Protein AF-A0A1G7B1X9-F1 (afdb_monomer)

pLDDT: mean 86.36, std 11.62, range [34.94, 97.56]

Solvent-accessible surface area (backbone atoms only — not comparable to full-atom values): 13949 Å² total; per-residue (Å²): 141,81,83,83,77,81,77,74,74,89,71,70,90,49,70,68,58,47,51,53,51,50,53,50,52,49,53,52,48,52,50,53,49,51,52,50,52,50,53,50,52,52,50,52,54,50,50,55,51,49,51,52,50,53,51,51,50,53,52,51,48,44,71,76,74,40,78,94,61,95,72,69,58,68,69,59,49,52,51,52,50,54,54,50,51,52,52,50,53,51,54,50,51,52,52,32,72,77,29,68,68,51,37,50,51,51,51,49,51,56,50,61,69,62,55,80,77,68,86,88,56,88,84,82,89,82,85,86,75,69,98,64,65,44,38,94,86,77,62,45,82,64,77,90,88,79,80,92,84,82,93,78,95,81,84,83,74,94,78,89,77,87,85,82,86,85,73,68,75,47,65,50,85,89,70,82,72,55,74,48,62,74,78,80,79,87,61,96,47,83,92,51,87,68,50,71,68,54,52,51,50,54,51,43,38,41,71,74,66,65,42,77,87,128

Structure (mmCIF, N/CA/C/O backbone):
data_AF-A0A1G7B1X9-F1
#
_entry.id   AF-A0A1G7B1X9-F1
#
loop_
_atom_site.group_PDB
_atom_site.id
_atom_site.type_symbol
_atom_site.label_atom_id
_atom_site.label_alt_id
_atom_site.label_comp_id
_atom_site.label_asym_id
_atom_site.label_entity_id
_atom_site.label_seq_id
_atom_site.pdbx_PDB_ins_code
_atom_site.Cartn_x
_atom_site.Cartn_y
_atom_site.Cartn_z
_atom_site.occupancy
_atom_site.B_iso_or_equiv
_atom_site.auth_seq_id
_atom_site.auth_comp_id
_atom_site.auth_asym_id
_atom_site.auth_atom_id
_atom_site.pdbx_PDB_model_num
ATOM 1 N N . MET A 1 1 ? 67.465 -2.755 -33.548 1.00 35.78 1 MET A N 1
ATOM 2 C CA . MET A 1 1 ? 68.125 -2.944 -34.854 1.00 35.78 1 MET A CA 1
ATOM 3 C C . MET A 1 1 ? 67.162 -2.467 -35.927 1.00 35.78 1 MET A C 1
ATOM 5 O O . MET A 1 1 ? 66.191 -3.153 -36.208 1.00 35.78 1 MET A O 1
ATOM 9 N N . ARG A 1 2 ? 67.336 -1.237 -36.411 1.00 35.38 2 ARG A N 1
ATOM 10 C CA . ARG A 1 2 ? 66.658 -0.721 -37.604 1.00 35.38 2 ARG A CA 1
ATOM 11 C C . ARG A 1 2 ? 67.778 -0.232 -38.510 1.00 35.38 2 ARG A C 1
ATOM 13 O O . ARG A 1 2 ? 68.388 0.785 -38.207 1.00 35.38 2 ARG A O 1
ATOM 20 N N . GLU A 1 3 ? 68.104 -1.024 -39.518 1.00 34.94 3 GLU A N 1
ATOM 21 C CA . GLU A 1 3 ? 69.019 -0.637 -40.586 1.00 34.94 3 GLU A CA 1
ATOM 22 C C . GLU A 1 3 ? 68.172 0.028 -41.667 1.00 34.94 3 GLU A C 1
ATOM 24 O O . GLU A 1 3 ? 67.458 -0.632 -42.419 1.00 34.94 3 GLU A O 1
ATOM 29 N N . SER A 1 4 ? 68.182 1.357 -41.679 1.00 38.56 4 SER A N 1
ATOM 30 C CA . SER A 1 4 ? 67.659 2.147 -42.788 1.00 38.56 4 SER A CA 1
ATOM 31 C C . SER A 1 4 ? 68.705 2.120 -43.900 1.00 38.56 4 SER A C 1
ATOM 33 O O . SER A 1 4 ? 69.604 2.954 -43.930 1.00 38.56 4 SER A O 1
ATOM 35 N N . GLY A 1 5 ? 68.634 1.120 -44.775 1.00 38.41 5 GLY A N 1
ATOM 36 C CA . GLY A 1 5 ? 69.360 1.136 -46.040 1.00 38.41 5 GLY A CA 1
ATOM 37 C C . GLY A 1 5 ? 68.607 2.008 -47.038 1.00 38.41 5 GLY A C 1
ATOM 38 O O . GLY A 1 5 ? 67.731 1.512 -47.740 1.00 38.41 5 GLY A O 1
ATOM 39 N N . GLU A 1 6 ? 68.909 3.305 -47.086 1.00 45.53 6 GLU A N 1
ATOM 40 C CA . GLU A 1 6 ? 68.561 4.147 -48.235 1.00 45.53 6 GLU A CA 1
ATOM 41 C C . GLU A 1 6 ? 69.405 3.690 -49.430 1.00 45.53 6 GLU A C 1
ATOM 43 O O . GLU A 1 6 ? 70.510 4.167 -49.663 1.00 45.53 6 GLU A O 1
ATOM 48 N N . THR A 1 7 ? 68.901 2.727 -50.199 1.00 48.28 7 THR A N 1
ATOM 49 C CA . THR A 1 7 ? 69.355 2.524 -51.576 1.00 48.28 7 THR A CA 1
ATOM 50 C C . THR A 1 7 ? 68.742 3.629 -52.425 1.00 48.28 7 THR A C 1
ATOM 52 O O . THR A 1 7 ? 67.683 3.441 -53.024 1.00 48.28 7 THR A O 1
ATOM 55 N N . THR A 1 8 ? 69.366 4.806 -52.447 1.00 52.91 8 THR A N 1
ATOM 56 C CA . THR A 1 8 ? 69.146 5.762 -53.534 1.00 52.91 8 THR A CA 1
ATOM 57 C C . THR A 1 8 ? 69.717 5.125 -54.801 1.00 52.91 8 THR A C 1
ATOM 59 O O . THR A 1 8 ? 70.919 4.862 -54.829 1.00 52.91 8 THR A O 1
ATOM 62 N N . PRO A 1 9 ? 68.896 4.795 -55.811 1.00 64.75 9 PRO A N 1
ATOM 63 C CA . PRO A 1 9 ? 69.417 4.248 -57.056 1.00 64.75 9 PRO A CA 1
ATOM 64 C C . PRO A 1 9 ? 70.357 5.280 -57.690 1.00 64.75 9 PRO A C 1
ATOM 66 O O . PRO A 1 9 ? 69.996 6.455 -57.754 1.00 64.75 9 PRO A O 1
ATOM 69 N N . ASP A 1 10 ? 71.544 4.852 -58.134 1.00 67.25 10 ASP A N 1
ATOM 70 C CA . ASP A 1 10 ? 72.468 5.696 -58.899 1.00 67.25 10 ASP A CA 1
ATOM 71 C C . ASP A 1 10 ? 71.734 6.215 -60.141 1.00 67.25 10 ASP A C 1
ATOM 73 O O . ASP A 1 10 ? 71.437 5.475 -61.083 1.00 67.25 10 ASP A O 1
ATOM 77 N N . LEU A 1 11 ? 71.357 7.491 -60.091 1.00 68.69 11 LEU A N 1
ATOM 78 C CA . LEU A 1 11 ? 70.595 8.159 -61.132 1.00 68.69 11 LEU A CA 1
ATOM 79 C C . LEU A 1 11 ? 71.578 8.700 -62.181 1.00 68.69 11 LEU A C 1
ATOM 81 O O . LEU A 1 11 ? 72.535 9.377 -61.815 1.00 68.69 11 LEU A O 1
ATOM 85 N N . PRO A 1 12 ? 71.376 8.417 -63.477 1.00 77.69 12 PRO A N 1
ATOM 86 C CA . PRO A 1 12 ? 72.254 8.927 -64.527 1.00 77.69 12 PRO A CA 1
ATOM 87 C C . PRO A 1 12 ? 72.195 10.463 -64.607 1.00 77.69 12 PRO A C 1
ATOM 89 O O . PRO A 1 12 ? 71.108 11.028 -64.597 1.00 77.69 12 PRO A O 1
ATOM 92 N N . ASP A 1 13 ? 73.339 11.142 -64.753 1.00 76.31 13 ASP A N 1
ATOM 93 C CA . ASP A 1 13 ? 73.421 12.620 -64.815 1.00 76.31 13 ASP A CA 1
ATOM 94 C C . ASP A 1 13 ? 72.850 13.231 -66.112 1.00 76.31 13 ASP A C 1
ATOM 96 O O . ASP A 1 13 ? 72.681 14.449 -66.220 1.00 76.31 13 ASP A O 1
ATOM 100 N N . ASP A 1 14 ? 72.555 12.405 -67.123 1.00 81.88 14 ASP A N 1
ATOM 101 C CA . ASP A 1 14 ? 72.005 12.870 -68.395 1.00 81.88 14 ASP A CA 1
ATOM 102 C C . ASP A 1 14 ? 70.508 13.225 -68.247 1.00 81.88 14 ASP A C 1
ATOM 104 O O . ASP A 1 14 ? 69.671 12.337 -68.014 1.00 81.88 14 ASP A O 1
ATOM 108 N N . PRO A 1 15 ? 70.118 14.504 -68.436 1.00 81.12 15 PRO A N 1
ATOM 109 C CA . PRO A 1 15 ? 68.732 14.936 -68.297 1.00 81.12 15 PRO A CA 1
ATOM 110 C C . PRO A 1 15 ? 67.778 14.243 -69.279 1.00 81.12 15 PRO A C 1
ATOM 112 O O . PRO A 1 15 ? 66.578 14.173 -69.004 1.00 81.12 15 PRO A O 1
ATOM 115 N N . ALA A 1 16 ? 68.263 13.732 -70.416 1.00 82.25 16 ALA A N 1
ATOM 116 C CA . ALA A 1 16 ? 67.434 12.983 -71.356 1.00 82.25 16 ALA A CA 1
ATOM 117 C C . ALA A 1 16 ? 67.080 11.585 -70.817 1.00 82.25 16 ALA A C 1
ATOM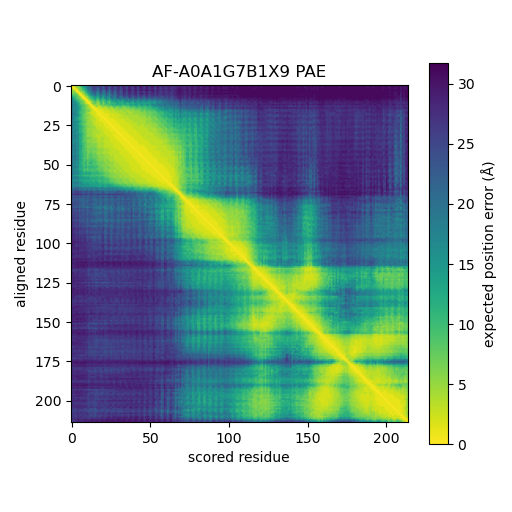 119 O O . ALA A 1 16 ? 65.923 11.163 -70.911 1.00 82.25 16 ALA A O 1
ATOM 120 N N . VAL A 1 17 ? 68.044 10.901 -70.194 1.00 83.19 17 VAL A N 1
ATOM 121 C CA . VAL A 1 17 ? 67.863 9.559 -69.619 1.00 83.19 17 VAL A CA 1
ATOM 122 C C . VAL A 1 17 ? 66.960 9.617 -68.386 1.00 83.19 17 VAL A C 1
ATOM 124 O O . VAL A 1 17 ? 66.028 8.820 -68.271 1.00 83.19 17 VAL A O 1
ATOM 127 N N . LEU A 1 18 ? 67.139 10.622 -67.523 1.00 83.62 18 LEU A N 1
ATOM 128 C CA . LEU A 1 18 ? 66.258 10.848 -66.370 1.00 83.62 18 LEU A CA 1
ATOM 129 C C . LEU A 1 18 ? 64.808 11.113 -66.782 1.00 83.62 18 LEU A C 1
ATOM 131 O O . LEU A 1 18 ? 63.884 10.577 -66.173 1.00 83.62 18 LEU A O 1
ATOM 135 N N . ARG A 1 19 ? 64.584 11.903 -67.841 1.00 84.94 19 ARG A N 1
ATOM 136 C CA . ARG A 1 19 ? 63.233 12.147 -68.375 1.00 84.94 19 ARG A CA 1
ATOM 137 C C . ARG A 1 19 ? 62.590 10.865 -68.900 1.00 84.94 19 ARG A C 1
ATOM 139 O O . ARG A 1 19 ? 61.409 10.647 -68.644 1.00 84.94 19 ARG A O 1
ATOM 146 N N . ALA A 1 20 ? 63.347 10.013 -69.589 1.00 86.31 20 ALA A N 1
ATOM 147 C CA . ALA A 1 20 ? 62.845 8.729 -70.074 1.00 86.31 20 ALA A CA 1
ATOM 148 C C . ALA A 1 20 ? 62.479 7.777 -68.919 1.00 86.31 20 ALA A C 1
ATOM 150 O O . ALA A 1 20 ? 61.400 7.186 -68.936 1.00 86.31 20 ALA A O 1
ATOM 151 N N . MET A 1 21 ? 63.324 7.688 -67.885 1.00 86.56 21 MET A N 1
ATOM 152 C CA . MET A 1 21 ? 63.041 6.894 -66.681 1.00 86.56 21 MET A CA 1
ATOM 153 C C . MET A 1 21 ? 61.825 7.419 -65.912 1.00 86.56 21 MET A C 1
ATOM 155 O O . MET A 1 21 ? 60.996 6.627 -65.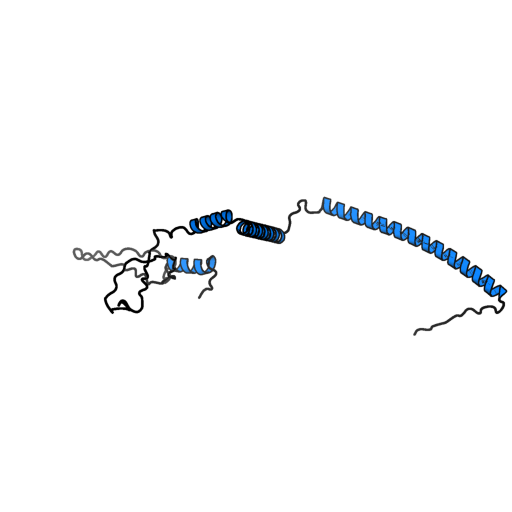473 1.00 86.56 21 MET A O 1
ATOM 159 N N . LEU A 1 22 ? 61.672 8.742 -65.785 1.00 88.88 22 LEU A N 1
ATOM 160 C CA . LEU A 1 22 ? 60.500 9.351 -65.153 1.00 88.88 22 LEU A CA 1
ATOM 161 C C . LEU A 1 22 ? 59.214 9.034 -65.918 1.00 88.88 22 LEU A C 1
ATOM 163 O O . LEU A 1 22 ? 58.212 8.698 -65.298 1.00 88.88 22 LEU A O 1
ATOM 167 N N . LEU A 1 23 ? 59.229 9.100 -67.252 1.00 91.81 23 LEU A N 1
ATOM 168 C CA . LEU A 1 23 ? 58.064 8.737 -68.063 1.00 91.81 23 LEU A CA 1
ATOM 169 C C . LEU A 1 23 ? 57.713 7.249 -67.931 1.00 91.81 23 LEU A C 1
ATOM 171 O O . LEU A 1 23 ? 56.535 6.920 -67.818 1.00 91.81 23 LEU A O 1
ATOM 175 N N . ALA A 1 24 ? 58.713 6.364 -67.888 1.00 90.75 24 ALA A N 1
ATOM 176 C CA . ALA A 1 24 ? 58.500 4.936 -67.657 1.00 90.75 24 ALA A CA 1
ATOM 177 C C . ALA A 1 24 ? 57.918 4.661 -66.259 1.00 90.75 24 ALA A C 1
ATOM 179 O O . ALA A 1 24 ? 56.924 3.951 -66.139 1.00 90.75 24 ALA A O 1
ATOM 180 N N . ALA A 1 25 ? 58.467 5.293 -65.218 1.00 90.81 25 ALA A N 1
ATOM 181 C CA . ALA A 1 25 ? 57.973 5.167 -63.848 1.00 90.81 25 ALA A CA 1
ATOM 182 C C . ALA A 1 25 ? 56.557 5.744 -63.678 1.00 90.81 25 ALA A C 1
ATOM 184 O O . ALA A 1 25 ? 55.751 5.200 -62.925 1.00 90.81 25 ALA A O 1
ATOM 185 N N . LEU A 1 26 ? 56.224 6.832 -64.383 1.00 93.56 26 LEU A N 1
ATOM 186 C CA . LEU A 1 26 ? 54.865 7.376 -64.407 1.00 93.56 26 LEU A CA 1
ATOM 187 C C . LEU A 1 26 ? 53.893 6.416 -65.101 1.00 93.56 26 LEU A C 1
ATOM 189 O O . LEU A 1 26 ? 52.814 6.188 -64.566 1.00 93.56 26 LEU A O 1
ATOM 193 N N . ALA A 1 27 ? 54.286 5.806 -66.222 1.00 93.12 27 ALA A N 1
ATOM 194 C CA . ALA A 1 27 ? 53.462 4.812 -66.910 1.00 93.12 27 ALA A CA 1
ATOM 195 C C . ALA A 1 27 ? 53.213 3.562 -66.045 1.00 93.12 27 ALA A C 1
ATOM 197 O O . ALA A 1 27 ? 52.086 3.077 -65.977 1.00 93.12 27 ALA A O 1
ATOM 198 N N . GLU A 1 28 ? 54.239 3.079 -65.343 1.00 93.81 28 GLU A N 1
ATOM 199 C CA . GLU A 1 28 ? 54.147 1.931 -64.432 1.00 93.81 28 GLU A CA 1
ATOM 200 C C . GLU A 1 28 ? 53.307 2.255 -63.183 1.00 93.81 28 GLU A C 1
ATOM 202 O O . GLU A 1 28 ? 52.476 1.464 -62.738 1.00 93.81 28 GLU A O 1
ATOM 207 N N . ARG A 1 29 ? 53.437 3.472 -62.643 1.00 94.38 29 ARG A N 1
ATOM 208 C CA . ARG A 1 29 ? 52.551 3.962 -61.580 1.00 94.38 29 ARG A CA 1
ATOM 209 C C . ARG A 1 29 ? 51.102 4.020 -62.057 1.00 94.38 29 ARG A C 1
ATOM 211 O O . ARG A 1 29 ? 50.209 3.620 -61.314 1.00 94.38 29 ARG A O 1
ATOM 218 N N . ASP A 1 30 ? 50.858 4.528 -63.259 1.00 94.06 30 ASP A N 1
ATOM 219 C CA . ASP A 1 30 ? 49.507 4.688 -63.792 1.00 94.06 30 ASP A CA 1
ATOM 220 C C . ASP A 1 30 ? 48.848 3.319 -64.059 1.00 94.06 30 ASP A C 1
ATOM 222 O O . ASP A 1 30 ? 47.659 3.156 -63.773 1.00 94.06 30 ASP A O 1
ATOM 226 N N . SER A 1 31 ? 49.610 2.299 -64.484 1.00 94.44 31 SER A N 1
ATOM 227 C CA . SER A 1 31 ? 49.100 0.924 -64.594 1.00 94.44 31 SER A CA 1
ATOM 228 C C . SER A 1 31 ? 48.775 0.311 -63.230 1.00 94.44 31 SER A C 1
ATOM 230 O O . SER A 1 31 ? 47.693 -0.248 -63.054 1.00 94.44 31 SER A O 1
ATOM 232 N N . LEU A 1 32 ? 49.650 0.480 -62.232 1.00 94.94 32 LEU A N 1
ATOM 233 C CA . LEU A 1 32 ? 49.404 -0.006 -60.868 1.00 94.94 32 LEU A CA 1
ATOM 234 C C . LEU A 1 32 ? 48.201 0.686 -60.213 1.00 94.94 32 LEU A C 1
ATOM 236 O O . LEU A 1 32 ? 47.443 0.062 -59.469 1.00 94.94 32 LEU A O 1
ATOM 240 N N . VAL A 1 33 ? 48.003 1.977 -60.488 1.00 95.75 33 VAL A N 1
ATOM 241 C CA . VAL A 1 33 ? 46.825 2.724 -60.036 1.00 95.75 33 VAL A CA 1
ATOM 242 C C . VAL A 1 33 ? 45.555 2.159 -60.671 1.00 95.75 33 VAL A C 1
ATOM 244 O O . VAL A 1 33 ? 44.589 1.928 -59.948 1.00 95.75 33 VAL A O 1
ATOM 247 N N . ALA A 1 34 ? 45.567 1.859 -61.972 1.00 95.25 34 ALA A N 1
ATOM 248 C CA . ALA A 1 34 ? 44.421 1.255 -62.650 1.00 95.25 34 ALA A CA 1
ATOM 249 C C . ALA A 1 34 ? 44.073 -0.137 -62.090 1.00 95.25 34 ALA A C 1
ATOM 251 O O . ALA A 1 34 ? 42.902 -0.431 -61.832 1.00 95.25 34 ALA A O 1
ATOM 252 N N . GLU A 1 35 ? 45.079 -0.978 -61.836 1.00 95.38 35 GLU A N 1
ATOM 253 C CA . GLU A 1 35 ? 44.883 -2.282 -61.194 1.00 95.38 35 GLU A CA 1
ATOM 254 C C . GLU A 1 35 ? 44.318 -2.129 -59.781 1.00 95.38 35 GLU A C 1
ATOM 256 O O . GLU A 1 35 ? 43.304 -2.745 -59.447 1.00 95.38 35 GLU A O 1
ATOM 261 N N . ARG A 1 36 ? 44.899 -1.251 -58.958 1.00 95.75 36 ARG A N 1
ATOM 262 C CA . ARG A 1 36 ? 44.382 -0.972 -57.614 1.00 95.75 36 ARG A CA 1
ATOM 263 C C . ARG A 1 36 ? 42.926 -0.513 -57.660 1.00 95.75 36 ARG A C 1
ATOM 265 O O . ARG A 1 36 ? 42.124 -0.975 -56.851 1.00 95.75 36 ARG A O 1
ATOM 272 N N . ASP A 1 37 ? 42.581 0.378 -58.581 1.00 95.69 37 ASP A N 1
ATOM 273 C CA . ASP A 1 37 ? 41.231 0.926 -58.686 1.00 95.69 37 ASP A CA 1
ATOM 274 C C . ASP A 1 37 ? 40.216 -0.156 -59.102 1.00 95.69 37 ASP A C 1
ATOM 276 O O . ASP A 1 37 ? 39.112 -0.196 -58.552 1.00 95.69 37 ASP A O 1
ATOM 280 N N . SER A 1 38 ? 40.606 -1.107 -59.963 1.00 96.06 38 SER A N 1
ATOM 281 C CA . SER A 1 38 ? 39.781 -2.289 -60.271 1.00 96.06 38 SER A CA 1
ATOM 282 C C . SER A 1 38 ? 39.555 -3.188 -59.048 1.00 96.06 38 SER A C 1
ATOM 284 O O . SER A 1 38 ? 38.415 -3.553 -58.751 1.00 96.06 38 SER A O 1
ATOM 286 N N . ILE A 1 39 ? 40.606 -3.467 -58.270 1.00 96.69 39 ILE A N 1
ATOM 287 C CA . ILE A 1 39 ? 40.521 -4.293 -57.056 1.00 96.69 39 ILE A CA 1
ATOM 288 C C . ILE A 1 39 ? 39.642 -3.617 -55.998 1.00 96.69 39 ILE A C 1
ATOM 290 O O . ILE A 1 39 ? 38.845 -4.272 -55.323 1.00 96.69 39 ILE A O 1
ATOM 294 N N . VAL A 1 40 ? 39.761 -2.296 -55.848 1.00 97.06 40 VAL A N 1
ATOM 295 C CA . VAL A 1 40 ? 38.929 -1.508 -54.930 1.00 97.06 40 VAL A CA 1
ATOM 296 C C . VAL A 1 40 ? 37.458 -1.576 -55.342 1.00 97.06 40 VAL A C 1
ATOM 298 O O . VAL A 1 40 ? 36.608 -1.842 -54.490 1.00 97.06 40 VAL A O 1
ATOM 301 N N . ALA A 1 41 ? 37.155 -1.426 -56.633 1.00 96.69 41 ALA A N 1
ATOM 302 C CA . ALA A 1 41 ? 35.789 -1.532 -57.137 1.00 96.69 41 ALA A CA 1
ATOM 303 C C . ALA A 1 41 ? 35.181 -2.926 -56.884 1.00 96.69 41 ALA A C 1
ATOM 305 O O . ALA A 1 41 ? 34.033 -3.039 -56.440 1.00 96.69 41 ALA A O 1
ATOM 306 N N . GLU A 1 42 ? 35.949 -3.996 -57.104 1.00 96.88 42 GLU A N 1
ATOM 307 C CA . GLU A 1 42 ? 35.508 -5.365 -56.821 1.00 96.88 42 GLU A CA 1
ATOM 308 C C . GLU A 1 42 ? 35.281 -5.609 -55.327 1.00 96.88 42 GLU A C 1
ATOM 310 O O . GLU A 1 42 ? 34.252 -6.170 -54.933 1.00 96.88 42 GLU A O 1
ATOM 315 N N . ARG A 1 43 ? 36.205 -5.145 -54.478 1.00 97.31 43 ARG A N 1
ATOM 316 C CA . ARG A 1 43 ? 36.081 -5.225 -53.018 1.00 97.31 43 ARG A CA 1
ATOM 317 C C . ARG A 1 43 ? 34.800 -4.546 -52.543 1.00 97.31 43 ARG A C 1
ATOM 319 O O . ARG A 1 43 ? 34.072 -5.125 -51.737 1.00 97.31 43 ARG A O 1
ATOM 326 N N . ASP A 1 44 ? 34.510 -3.350 -53.043 1.00 96.94 44 ASP A N 1
ATOM 327 C CA . ASP A 1 44 ? 33.339 -2.577 -52.625 1.00 96.94 44 ASP A CA 1
ATOM 328 C C . ASP A 1 44 ? 32.038 -3.242 -53.091 1.00 96.94 44 ASP A C 1
ATOM 330 O O . ASP A 1 44 ? 31.080 -3.363 -52.319 1.00 96.94 44 ASP A O 1
ATOM 334 N N . ALA A 1 45 ? 32.025 -3.800 -54.305 1.00 97.19 45 ALA A N 1
ATOM 335 C CA . ALA A 1 45 ? 30.904 -4.598 -54.795 1.00 97.19 45 ALA A CA 1
ATOM 336 C C . ALA A 1 45 ? 30.663 -5.853 -53.933 1.00 97.19 45 ALA A C 1
ATOM 338 O O . ALA A 1 45 ? 29.514 -6.187 -53.615 1.00 97.19 45 ALA A O 1
ATOM 339 N N . LEU A 1 46 ? 31.725 -6.552 -53.520 1.00 97.38 46 LEU A N 1
ATOM 340 C CA . LEU A 1 46 ? 31.631 -7.714 -52.632 1.00 97.38 46 LEU A CA 1
ATOM 341 C C . LEU A 1 46 ? 31.202 -7.332 -51.211 1.00 97.38 46 LEU A C 1
ATOM 343 O O . LEU A 1 46 ? 30.426 -8.069 -50.594 1.00 97.38 46 LEU A O 1
ATOM 347 N N . ALA A 1 47 ? 31.655 -6.191 -50.691 1.00 97.31 47 ALA A N 1
ATOM 348 C CA . ALA A 1 47 ? 31.246 -5.679 -49.387 1.00 97.31 47 ALA A CA 1
ATOM 349 C C . ALA A 1 47 ? 29.740 -5.372 -49.364 1.00 97.31 47 ALA A C 1
ATOM 351 O O . ALA A 1 47 ? 29.028 -5.868 -48.487 1.00 97.31 47 ALA A O 1
ATOM 352 N N . ALA A 1 48 ? 29.232 -4.677 -50.387 1.00 97.38 48 ALA A N 1
ATOM 353 C CA . ALA A 1 48 ? 27.807 -4.376 -50.526 1.00 97.38 48 ALA A CA 1
ATOM 354 C C . ALA A 1 48 ? 26.948 -5.650 -50.635 1.00 97.38 48 ALA A C 1
ATOM 356 O O . ALA A 1 48 ? 25.892 -5.769 -50.003 1.00 97.38 48 ALA A O 1
ATOM 357 N N . ARG A 1 49 ? 27.409 -6.655 -51.396 1.00 97.31 49 ARG A N 1
ATOM 358 C CA . ARG A 1 49 ? 26.732 -7.963 -51.484 1.00 97.31 49 ARG A CA 1
ATOM 359 C C . ARG A 1 49 ? 26.708 -8.678 -50.135 1.00 97.31 49 ARG A C 1
ATOM 361 O O . ARG A 1 49 ? 25.659 -9.187 -49.742 1.00 97.31 49 ARG A O 1
ATOM 368 N N . ASN A 1 50 ? 27.825 -8.690 -49.411 1.00 97.56 50 ASN A N 1
ATOM 369 C CA . ASN A 1 50 ? 27.905 -9.301 -48.085 1.00 97.56 50 ASN A CA 1
ATOM 370 C C . ASN A 1 50 ? 26.978 -8.622 -47.077 1.00 97.56 50 ASN A C 1
ATOM 372 O O . ASN A 1 50 ? 26.297 -9.305 -46.314 1.00 97.56 50 ASN A O 1
ATOM 376 N N . GLU A 1 51 ? 26.912 -7.293 -47.078 1.00 97.56 51 GLU A N 1
ATOM 377 C CA . GLU A 1 51 ? 26.009 -6.558 -46.198 1.00 97.56 51 GLU A CA 1
ATOM 378 C C . GLU A 1 51 ? 24.543 -6.892 -46.493 1.00 97.56 51 GLU A C 1
ATOM 380 O O . GLU A 1 51 ? 23.780 -7.215 -45.574 1.00 97.56 51 GLU A O 1
ATOM 385 N N . ARG A 1 52 ? 24.169 -6.929 -47.777 1.00 97.31 52 ARG A N 1
ATOM 386 C CA . ARG A 1 52 ? 22.828 -7.336 -48.208 1.00 97.31 52 ARG A CA 1
ATOM 387 C C . ARG A 1 52 ? 22.499 -8.760 -47.763 1.00 97.31 52 ARG A C 1
ATOM 389 O O . ARG A 1 52 ? 21.427 -8.986 -47.201 1.00 97.31 52 ARG A O 1
ATOM 396 N N . LEU A 1 53 ? 23.410 -9.711 -47.966 1.00 97.38 53 LEU A N 1
ATOM 397 C CA . LEU A 1 53 ? 23.222 -11.100 -47.536 1.00 97.38 53 LEU A CA 1
ATOM 398 C C . LEU A 1 53 ? 23.087 -11.205 -46.012 1.00 97.38 53 LEU A C 1
ATOM 400 O O . LEU A 1 53 ? 22.171 -11.862 -45.524 1.00 97.38 53 LEU A O 1
ATOM 404 N N . ARG A 1 54 ? 23.922 -10.494 -45.245 1.00 97.00 54 ARG A N 1
ATOM 405 C CA . ARG A 1 54 ? 23.827 -10.437 -43.776 1.00 97.00 54 ARG A CA 1
ATOM 406 C C . ARG A 1 54 ? 22.514 -9.820 -43.301 1.00 97.00 54 ARG A C 1
ATOM 408 O O . ARG A 1 54 ? 21.967 -10.253 -42.289 1.00 97.00 54 ARG A O 1
ATOM 415 N N . HIS A 1 55 ? 22.005 -8.798 -43.985 1.00 96.44 55 HIS A N 1
ATOM 416 C CA . HIS A 1 55 ? 20.700 -8.215 -43.677 1.00 96.44 55 HIS A CA 1
ATOM 417 C C . HIS A 1 55 ? 19.567 -9.221 -43.923 1.00 96.44 55 HIS A C 1
ATOM 419 O O . HIS A 1 55 ? 18.724 -9.423 -43.047 1.00 96.44 55 HIS A O 1
ATOM 425 N N . LEU A 1 56 ? 19.582 -9.905 -45.071 1.00 96.19 56 LEU A N 1
ATOM 426 C CA . LEU A 1 56 ? 18.591 -10.931 -45.404 1.00 96.19 56 LEU A CA 1
ATOM 427 C C . LEU A 1 56 ? 18.631 -12.107 -44.422 1.00 96.19 56 LEU A C 1
ATOM 429 O O . LEU A 1 56 ? 17.579 -12.524 -43.945 1.00 96.19 56 LEU A O 1
ATOM 433 N N . LEU A 1 57 ? 19.822 -12.584 -44.052 1.00 95.94 57 LEU A N 1
ATOM 434 C CA . LEU A 1 57 ? 19.983 -13.635 -43.045 1.00 95.94 57 LEU A CA 1
ATOM 435 C C . LEU A 1 57 ? 19.408 -13.216 -41.692 1.00 95.94 57 LEU A C 1
ATOM 437 O O . LEU A 1 57 ? 18.632 -13.967 -41.111 1.00 95.94 57 LEU A O 1
ATOM 441 N N . ARG A 1 58 ? 19.705 -11.998 -41.219 1.00 93.44 58 ARG A N 1
ATOM 442 C CA . ARG A 1 58 ? 19.117 -11.472 -39.975 1.00 93.44 58 ARG A CA 1
ATOM 443 C C . ARG A 1 58 ? 17.592 -11.409 -40.048 1.00 93.44 58 ARG A C 1
ATOM 445 O O . ARG A 1 58 ? 16.921 -11.748 -39.076 1.00 93.44 58 ARG A O 1
ATOM 452 N N . LYS A 1 59 ? 17.034 -10.999 -41.190 1.00 92.44 59 LYS A N 1
ATOM 453 C CA . LYS A 1 59 ? 15.582 -10.956 -41.401 1.00 92.44 59 LYS A CA 1
ATOM 454 C C . LYS A 1 59 ? 14.968 -12.358 -41.357 1.00 92.44 59 LYS A C 1
ATOM 456 O O . LYS A 1 59 ? 13.995 -12.558 -40.639 1.00 92.44 59 LYS A O 1
ATOM 461 N N . LEU A 1 60 ? 15.560 -13.328 -42.054 1.00 92.50 60 LEU A N 1
ATOM 462 C CA . LEU A 1 60 ? 15.099 -14.721 -42.054 1.00 92.50 60 LEU A CA 1
ATOM 463 C C . LEU A 1 60 ? 15.206 -15.361 -40.666 1.00 92.50 60 LEU A C 1
ATOM 465 O O . LEU A 1 60 ? 14.253 -15.987 -40.213 1.00 92.50 60 LEU A O 1
ATOM 469 N N . GLN A 1 61 ? 16.312 -15.138 -39.954 1.00 89.50 61 GLN A N 1
ATOM 470 C CA . GLN A 1 61 ? 16.484 -15.609 -38.579 1.00 89.50 61 GLN A CA 1
ATOM 471 C C . GLN A 1 61 ? 15.424 -15.023 -37.642 1.00 89.50 61 GLN A C 1
ATOM 473 O O . GLN A 1 61 ? 14.836 -15.763 -36.861 1.00 89.50 61 GLN A O 1
ATOM 478 N N . ARG A 1 62 ? 15.114 -13.724 -37.753 1.00 86.06 62 ARG A N 1
ATOM 479 C CA . ARG A 1 62 ? 14.014 -13.105 -36.993 1.00 86.06 62 ARG A CA 1
ATOM 480 C C . ARG A 1 62 ? 12.646 -13.671 -37.376 1.00 86.06 62 ARG A C 1
ATOM 482 O O . ARG A 1 62 ? 11.809 -13.835 -36.503 1.00 86.06 62 ARG A O 1
ATOM 489 N N . MET A 1 63 ? 12.409 -13.996 -38.646 1.00 83.38 63 MET A N 1
ATOM 490 C CA . MET A 1 63 ? 11.142 -14.601 -39.076 1.00 83.38 63 MET A CA 1
ATOM 491 C C . MET A 1 63 ? 10.976 -16.048 -38.588 1.00 83.38 63 MET A C 1
ATOM 493 O O . MET A 1 63 ? 9.863 -16.453 -38.261 1.00 83.38 63 MET A O 1
ATOM 497 N N . GLN A 1 64 ? 12.059 -16.831 -38.553 1.00 85.25 64 GLN A N 1
ATOM 498 C CA . GLN A 1 64 ? 12.016 -18.251 -38.194 1.00 85.25 64 GLN A CA 1
ATOM 499 C C . GLN A 1 64 ? 12.124 -18.489 -36.682 1.00 85.25 64 GLN A C 1
ATOM 501 O O . GLN A 1 64 ? 11.421 -19.345 -36.151 1.00 85.25 64 GLN A O 1
ATOM 506 N N . PHE A 1 65 ? 12.984 -17.729 -36.001 1.00 83.69 65 PHE A N 1
ATOM 507 C CA . PHE A 1 65 ? 13.336 -17.922 -34.589 1.00 83.69 65 PHE A CA 1
ATOM 508 C C . PHE A 1 65 ? 13.041 -16.703 -33.707 1.00 83.69 65 PHE A C 1
ATOM 510 O O . PHE A 1 65 ? 13.259 -16.757 -32.500 1.00 83.69 65 PHE A O 1
ATOM 517 N N . GLY A 1 66 ? 12.580 -15.591 -34.283 1.00 78.00 66 GLY A N 1
ATOM 518 C CA . GLY A 1 66 ? 12.199 -14.416 -33.507 1.00 78.00 66 GLY A CA 1
ATOM 519 C C . GLY A 1 66 ? 10.836 -14.582 -32.826 1.00 78.00 66 GLY A C 1
ATOM 520 O O . GLY A 1 66 ? 10.017 -15.414 -33.232 1.00 78.00 66 GLY A O 1
ATOM 521 N N . PRO A 1 67 ? 10.569 -13.784 -31.780 1.00 69.69 67 PRO A N 1
ATOM 522 C CA . PRO A 1 67 ? 9.286 -13.797 -31.095 1.00 69.69 67 PRO A CA 1
ATOM 523 C C . PRO A 1 67 ? 8.162 -13.392 -32.059 1.00 69.69 67 PRO A C 1
ATOM 525 O O . PRO A 1 67 ? 8.230 -12.359 -32.718 1.00 69.69 67 PRO A O 1
ATOM 528 N N . ARG A 1 68 ? 7.103 -14.210 -32.130 1.00 67.56 68 ARG A N 1
ATOM 529 C CA . ARG A 1 68 ? 5.928 -13.982 -32.998 1.00 67.56 68 ARG A CA 1
ATOM 530 C C . ARG A 1 68 ? 5.011 -12.844 -32.528 1.00 67.56 68 ARG A C 1
ATOM 532 O O . ARG A 1 68 ? 4.054 -12.519 -33.222 1.00 67.56 68 ARG A O 1
ATOM 539 N N . SER A 1 69 ? 5.283 -12.259 -31.363 1.00 68.25 69 SER A N 1
ATOM 540 C CA . SER A 1 69 ? 4.532 -11.140 -30.792 1.00 68.25 69 SER A CA 1
ATOM 541 C C . SER A 1 69 ? 5.493 -10.071 -30.287 1.00 68.25 69 SER A C 1
ATOM 543 O O . SER A 1 69 ? 6.419 -10.402 -29.543 1.00 68.25 69 SER A O 1
ATOM 545 N N . GLU A 1 70 ? 5.223 -8.808 -30.609 1.00 67.88 70 GLU A N 1
ATOM 546 C CA . GLU A 1 70 ? 5.844 -7.629 -29.993 1.00 67.88 70 GLU A CA 1
ATOM 547 C C . GLU A 1 70 ? 5.343 -7.476 -28.547 1.00 67.88 70 GLU A C 1
ATOM 549 O O . GLU A 1 70 ? 4.605 -6.559 -28.202 1.00 67.88 70 GLU A O 1
ATOM 554 N N . ARG A 1 71 ? 5.679 -8.439 -27.683 1.00 65.88 71 ARG A N 1
ATOM 555 C CA . ARG A 1 71 ? 5.474 -8.287 -26.244 1.00 65.88 71 ARG A CA 1
ATOM 556 C C . ARG A 1 71 ? 6.609 -7.424 -25.728 1.00 65.88 71 ARG A C 1
ATOM 558 O O . ARG A 1 71 ? 7.754 -7.868 -25.682 1.00 65.88 71 ARG A O 1
ATOM 565 N N . LEU A 1 72 ? 6.273 -6.184 -25.399 1.00 73.50 72 LEU A N 1
ATOM 566 C CA . LEU A 1 72 ? 7.159 -5.305 -24.655 1.00 73.50 72 LEU A CA 1
ATOM 567 C C . LEU A 1 72 ? 7.459 -5.949 -23.288 1.00 73.50 72 LEU A C 1
ATOM 569 O O . LEU A 1 72 ? 6.583 -6.620 -22.730 1.00 73.50 72 LEU A O 1
ATOM 573 N N . PRO A 1 73 ? 8.680 -5.783 -22.756 1.00 81.75 73 PRO A N 1
ATOM 574 C CA . PRO A 1 73 ? 8.990 -6.142 -21.379 1.00 81.75 73 PRO A CA 1
ATOM 575 C C . PRO A 1 73 ? 7.982 -5.502 -20.420 1.00 81.75 73 PRO A C 1
ATOM 577 O O . PRO A 1 73 ? 7.540 -4.376 -20.646 1.00 81.75 73 PRO A O 1
ATOM 580 N N . GLU A 1 74 ? 7.626 -6.204 -19.347 1.00 80.06 74 GLU A N 1
ATOM 581 C CA . GLU A 1 74 ? 6.574 -5.766 -18.420 1.00 80.06 74 GLU A CA 1
ATOM 582 C C . GLU A 1 74 ? 6.876 -4.404 -17.780 1.00 80.06 74 GLU A C 1
ATOM 584 O O . GLU A 1 74 ? 5.996 -3.553 -17.704 1.00 80.06 74 GLU A O 1
ATOM 589 N N . GLU A 1 75 ? 8.143 -4.140 -17.459 1.00 81.69 75 GLU A N 1
ATOM 590 C CA . GLU A 1 75 ? 8.614 -2.840 -16.963 1.00 81.69 75 GLU A CA 1
ATOM 591 C C . GLU A 1 75 ? 8.389 -1.706 -17.979 1.00 81.69 75 GLU A C 1
ATOM 593 O O . GLU A 1 75 ? 7.992 -0.601 -17.619 1.00 81.69 75 GLU A O 1
ATOM 598 N N . GLN A 1 76 ? 8.584 -1.980 -19.274 1.00 82.81 76 GLN A N 1
ATOM 599 C CA . GLN A 1 76 ? 8.371 -0.990 -20.331 1.00 82.81 76 GLN A CA 1
ATOM 600 C C . GLN A 1 76 ? 6.878 -0.716 -20.561 1.00 82.81 76 GLN A C 1
ATOM 602 O O . GLN A 1 76 ? 6.502 0.405 -20.901 1.00 82.81 76 GLN A O 1
ATOM 607 N N . LEU A 1 77 ? 6.022 -1.721 -20.356 1.00 84.88 77 LEU A N 1
ATOM 608 C CA . LEU A 1 77 ? 4.569 -1.549 -20.376 1.00 84.88 77 LEU A CA 1
ATOM 609 C C . LEU A 1 77 ? 4.094 -0.717 -19.184 1.00 84.88 77 LEU A C 1
ATOM 611 O O . LEU A 1 77 ? 3.314 0.209 -19.378 1.00 84.88 77 LEU A O 1
ATOM 615 N N . GLN A 1 78 ? 4.580 -1.018 -17.977 1.00 86.88 78 GLN A N 1
ATOM 616 C CA . GLN A 1 78 ? 4.253 -0.265 -16.762 1.00 86.88 78 GLN A CA 1
ATOM 617 C C . GLN A 1 78 ? 4.623 1.212 -16.914 1.00 86.88 78 GLN A C 1
ATOM 619 O O . GLN A 1 78 ? 3.770 2.072 -16.713 1.00 86.88 78 GLN A O 1
ATOM 624 N N . PHE A 1 79 ? 5.834 1.499 -17.396 1.00 89.38 79 PHE A N 1
ATOM 625 C CA . PHE A 1 79 ? 6.268 2.870 -17.664 1.00 89.38 79 PHE A CA 1
ATOM 626 C C . PHE A 1 79 ? 5.367 3.590 -18.683 1.00 89.38 79 PHE A C 1
ATOM 628 O O . PHE A 1 79 ? 4.985 4.739 -18.476 1.00 89.38 79 PHE A O 1
ATOM 635 N N . ALA A 1 80 ? 4.969 2.909 -19.763 1.00 88.31 80 ALA A N 1
ATOM 636 C CA . ALA A 1 80 ? 4.068 3.486 -20.761 1.00 88.31 80 ALA A CA 1
ATOM 637 C C . ALA A 1 80 ? 2.668 3.791 -20.190 1.00 88.31 80 ALA A C 1
ATOM 639 O O . ALA A 1 80 ? 2.044 4.778 -20.585 1.00 88.31 80 ALA A O 1
ATOM 640 N N . PHE A 1 81 ? 2.169 2.967 -19.262 1.00 91.62 81 PHE A N 1
ATOM 641 C CA . PHE A 1 81 ? 0.909 3.238 -18.568 1.00 91.62 81 PHE A CA 1
ATOM 642 C C . PHE A 1 81 ? 1.028 4.430 -17.617 1.00 91.62 81 PHE A C 1
ATOM 644 O O . PHE A 1 81 ? 0.171 5.310 -17.661 1.00 91.62 81 PHE A O 1
ATOM 651 N N . GLU A 1 82 ? 2.098 4.509 -16.827 1.00 91.56 82 GLU A N 1
ATOM 652 C CA . GLU A 1 82 ? 2.354 5.643 -15.931 1.00 91.56 82 GLU A CA 1
ATOM 653 C C . GLU A 1 82 ? 2.452 6.970 -16.703 1.00 91.56 82 GLU A C 1
ATOM 655 O O . GLU A 1 82 ? 1.851 7.973 -16.312 1.00 91.56 82 GLU A O 1
ATOM 660 N N . GLU A 1 83 ? 3.150 6.982 -17.843 1.00 93.62 83 GLU A N 1
ATOM 661 C CA . GLU A 1 83 ? 3.274 8.164 -18.703 1.00 93.62 83 GLU A CA 1
ATOM 662 C C . GLU A 1 83 ? 1.921 8.591 -19.300 1.00 93.62 83 GLU A C 1
ATOM 664 O O . GLU A 1 83 ? 1.593 9.786 -19.351 1.00 93.62 83 GLU A O 1
ATOM 669 N N . ALA A 1 84 ? 1.094 7.622 -19.706 1.00 92.44 84 ALA A N 1
ATOM 670 C CA . ALA A 1 84 ? -0.256 7.882 -20.193 1.00 92.44 84 ALA A CA 1
ATOM 671 C C . ALA A 1 84 ? -1.163 8.449 -19.087 1.00 92.44 84 ALA A C 1
ATOM 673 O O . ALA A 1 84 ? -1.874 9.429 -19.320 1.00 92.44 84 ALA A O 1
ATOM 674 N N . GLU A 1 85 ? -1.114 7.887 -17.878 1.00 93.62 85 GLU A N 1
ATOM 675 C CA . GLU A 1 85 ? -1.871 8.375 -16.720 1.00 93.62 85 GLU A CA 1
ATOM 676 C C . GLU A 1 85 ? -1.458 9.798 -16.324 1.00 93.62 85 GLU A C 1
ATOM 678 O O . GLU A 1 85 ? -2.319 10.663 -16.136 1.00 93.62 85 GLU A O 1
ATOM 683 N N . ALA A 1 86 ? -0.153 10.079 -16.275 1.00 92.69 86 ALA A N 1
ATOM 684 C CA . ALA A 1 86 ? 0.370 11.413 -15.987 1.00 92.69 86 ALA A CA 1
ATOM 685 C C . ALA A 1 86 ? -0.086 12.445 -17.033 1.00 92.69 86 ALA A C 1
ATOM 687 O O . ALA A 1 86 ? -0.509 13.554 -16.687 1.00 92.69 86 ALA A O 1
ATOM 688 N N . SER A 1 87 ? -0.065 12.065 -18.312 1.00 93.50 87 SER A N 1
ATOM 689 C CA . SER A 1 87 ? -0.525 12.911 -19.417 1.00 93.50 87 SER A CA 1
ATOM 690 C C . SER A 1 87 ? -2.024 13.204 -19.330 1.00 93.50 87 SER A C 1
ATOM 692 O O . SER A 1 87 ? -2.453 14.346 -19.512 1.00 93.50 87 SER A O 1
ATOM 694 N N . LEU A 1 88 ? -2.843 12.197 -19.015 1.00 93.38 88 LEU A N 1
ATOM 695 C CA . LEU A 1 88 ? -4.282 12.375 -18.807 1.0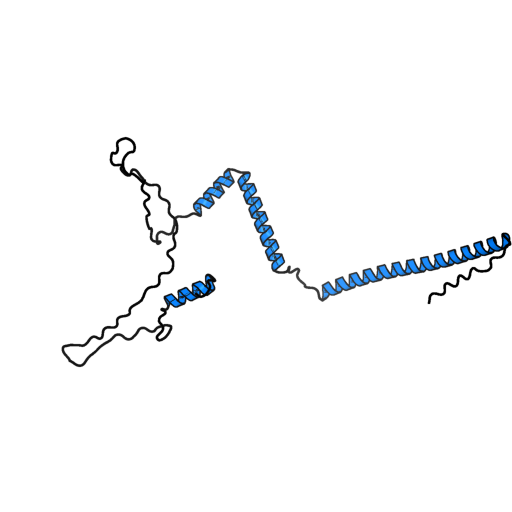0 93.38 88 LEU A CA 1
ATOM 696 C C . LEU A 1 88 ? -4.565 13.311 -17.627 1.00 93.38 88 LEU A C 1
ATOM 698 O O . LEU A 1 88 ? -5.349 14.249 -17.774 1.00 93.38 88 LEU A O 1
ATOM 702 N N . ALA A 1 89 ? -3.882 13.120 -16.497 1.00 88.81 89 ALA A N 1
ATOM 703 C CA . ALA A 1 89 ? -4.034 13.973 -15.322 1.00 88.81 89 ALA A CA 1
ATOM 704 C C . ALA A 1 89 ? -3.652 15.438 -15.607 1.00 88.81 89 ALA A C 1
ATOM 706 O O . ALA A 1 89 ? -4.354 16.360 -15.182 1.00 88.81 89 ALA A O 1
ATOM 707 N N . SER A 1 90 ? -2.574 15.665 -16.364 1.00 91.00 90 SER A N 1
ATOM 708 C CA . SER A 1 90 ? -2.156 17.004 -16.797 1.00 91.00 90 SER A CA 1
ATOM 709 C C . SER A 1 90 ? -3.214 17.672 -17.684 1.00 91.00 90 SER A C 1
ATOM 711 O O . SER A 1 90 ? -3.645 18.793 -17.401 1.00 91.00 90 SER A O 1
ATOM 713 N N . ASN A 1 91 ? -3.722 16.954 -18.689 1.00 90.25 91 ASN A N 1
ATOM 714 C CA . ASN A 1 91 ? -4.773 17.448 -19.581 1.00 90.25 91 ASN A CA 1
ATOM 715 C C . ASN A 1 91 ? -6.070 17.786 -18.828 1.00 90.25 91 ASN A C 1
ATOM 717 O O . ASN A 1 91 ? -6.717 18.800 -19.109 1.00 90.25 91 ASN A O 1
ATOM 721 N N . GLU A 1 92 ? -6.459 16.961 -17.854 1.00 86.81 92 GLU A N 1
ATOM 722 C CA . GLU A 1 92 ? -7.613 17.232 -16.995 1.00 86.81 92 GLU A CA 1
ATOM 723 C C . GLU A 1 92 ? -7.406 18.481 -16.131 1.00 86.81 92 GLU A C 1
ATOM 725 O O . GLU A 1 92 ? -8.321 19.303 -16.013 1.00 86.81 92 GLU A O 1
ATOM 730 N N . ALA A 1 93 ? -6.208 18.666 -15.572 1.00 85.38 93 ALA A N 1
ATOM 731 C CA . ALA A 1 93 ? -5.870 19.847 -14.786 1.00 85.38 93 ALA A CA 1
ATOM 732 C C . ALA A 1 93 ? -5.919 21.129 -15.633 1.00 85.38 93 ALA A C 1
ATOM 734 O O . ALA A 1 93 ? -6.505 22.127 -15.204 1.00 85.38 93 ALA A O 1
ATOM 735 N N . GLU A 1 94 ? -5.383 21.108 -16.855 1.00 88.50 94 GLU A N 1
ATOM 736 C CA . GLU A 1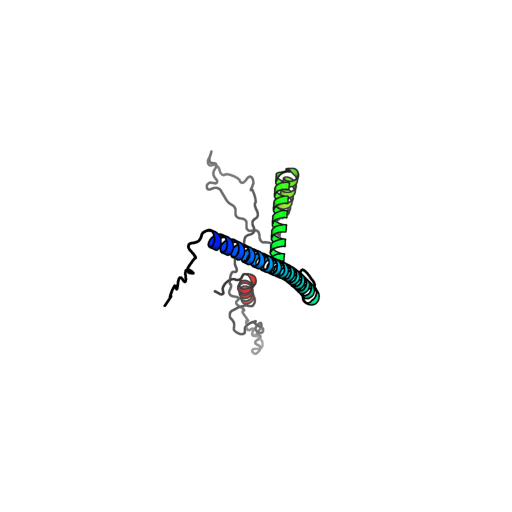 94 ? -5.487 22.236 -17.786 1.00 88.50 94 GLU A CA 1
ATOM 737 C C . GLU A 1 94 ? -6.941 22.537 -18.171 1.00 88.50 94 GLU A C 1
ATOM 739 O O . GLU A 1 94 ? -7.363 23.697 -18.203 1.00 88.50 94 GLU A O 1
ATOM 744 N N . ALA A 1 95 ? -7.743 21.502 -18.429 1.00 85.75 95 ALA A N 1
ATOM 745 C CA . ALA A 1 95 ? -9.160 21.653 -18.738 1.00 85.75 95 ALA A CA 1
ATOM 746 C C . ALA A 1 95 ? -9.958 22.251 -17.563 1.00 85.75 95 ALA A C 1
ATOM 748 O O . ALA A 1 95 ? -10.895 23.030 -17.784 1.00 85.75 95 ALA A O 1
ATOM 749 N N . GLU A 1 96 ? -9.590 21.910 -16.324 1.00 86.38 96 GLU A N 1
ATOM 750 C CA . GLU A 1 96 ? -10.160 22.478 -15.099 1.00 86.38 96 GLU A CA 1
ATOM 751 C C . GLU A 1 96 ? -9.761 23.954 -14.923 1.00 86.38 96 GLU A C 1
ATOM 753 O O . GLU A 1 96 ? -10.590 24.766 -14.516 1.00 86.38 96 GLU A O 1
ATOM 758 N N . GLN A 1 97 ? -8.534 24.339 -15.289 1.00 84.25 97 GLN A N 1
ATOM 759 C CA . GLN A 1 97 ? -8.085 25.737 -15.243 1.00 84.25 97 GLN A CA 1
ATOM 760 C C . GLN A 1 97 ? -8.768 26.616 -16.297 1.00 84.25 97 GLN A C 1
ATOM 762 O O . GLN A 1 97 ? -9.163 27.741 -15.996 1.00 84.25 97 GLN A O 1
ATOM 767 N N . ARG A 1 98 ? -8.944 26.106 -17.524 1.00 87.88 98 ARG A N 1
ATOM 768 C CA . ARG A 1 98 ? -9.533 26.864 -18.644 1.00 87.88 98 ARG A CA 1
ATOM 769 C C . ARG A 1 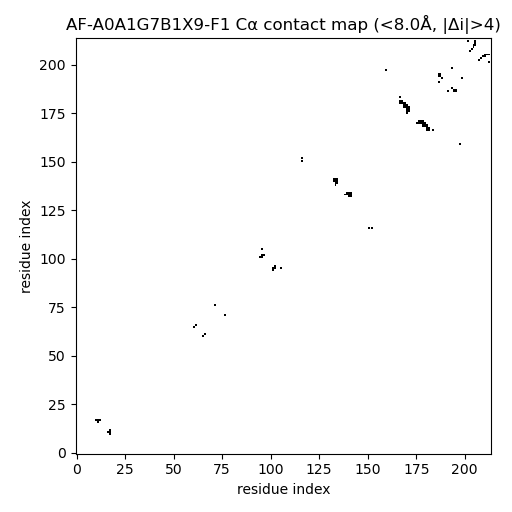98 ? -11.036 27.109 -18.505 1.00 87.88 98 ARG A C 1
ATOM 771 O O . ARG A 1 98 ? -11.561 27.972 -19.202 1.00 87.88 98 ARG A O 1
ATOM 778 N N . SER A 1 99 ? -11.745 26.357 -17.657 1.00 89.62 99 SER A N 1
ATOM 779 C CA . SER A 1 99 ? -13.204 26.472 -17.545 1.00 89.62 99 SER A CA 1
ATOM 780 C C . SER A 1 99 ? -13.703 26.497 -16.091 1.00 89.62 99 SER A C 1
ATOM 782 O O . SER A 1 99 ? -13.602 25.495 -15.374 1.00 89.62 99 SER A O 1
ATOM 784 N N . PRO A 1 100 ? -14.310 27.614 -15.643 1.00 85.69 100 PRO A N 1
ATOM 785 C CA . PRO A 1 100 ? -14.804 27.741 -14.272 1.00 85.69 100 PRO A CA 1
ATOM 786 C C . PRO A 1 100 ? -15.929 26.740 -13.967 1.00 85.69 100 PRO A C 1
ATOM 788 O O . PRO A 1 100 ? -15.972 26.195 -12.865 1.00 85.69 100 PRO A O 1
ATOM 791 N N . ASP A 1 101 ? -16.766 26.404 -14.953 1.00 88.44 101 ASP A N 1
ATOM 792 C CA . ASP A 1 101 ? -17.837 25.410 -14.803 1.00 88.44 101 ASP A CA 1
ATOM 793 C C . ASP A 1 101 ? -17.304 23.994 -14.552 1.00 88.44 101 ASP A C 1
ATOM 795 O O . ASP A 1 101 ? -17.849 23.267 -13.717 1.00 88.44 101 ASP A O 1
ATOM 799 N N . ARG A 1 102 ? -16.228 23.572 -15.240 1.00 83.38 102 ARG A N 1
ATOM 800 C CA . ARG A 1 102 ? -15.609 22.261 -14.969 1.00 83.38 102 ARG A CA 1
ATOM 801 C C . ARG A 1 102 ? -14.940 22.255 -13.606 1.00 83.38 102 ARG A C 1
ATOM 803 O O . ARG A 1 102 ? -15.109 21.285 -12.874 1.00 83.38 102 ARG A O 1
ATOM 810 N N . ARG A 1 103 ? -14.269 23.344 -13.223 1.00 85.69 103 ARG A N 1
ATOM 811 C CA . ARG A 1 103 ? -13.713 23.507 -11.873 1.00 85.69 103 ARG A CA 1
ATOM 812 C C . ARG A 1 103 ? -14.786 23.401 -10.798 1.00 85.69 103 ARG A C 1
ATOM 814 O O . ARG A 1 103 ? -14.594 22.693 -9.809 1.00 85.69 103 ARG A O 1
ATOM 821 N N . GLN A 1 104 ? -15.935 24.042 -10.994 1.00 86.44 104 GLN A N 1
ATOM 822 C CA . GLN A 1 104 ? -17.045 23.976 -10.049 1.00 86.44 104 GLN A CA 1
ATOM 823 C C . GLN A 1 104 ? -17.649 22.567 -9.983 1.00 86.44 104 GLN A C 1
ATOM 825 O O . GLN A 1 104 ? -17.835 22.045 -8.884 1.00 86.44 104 GLN A O 1
ATOM 830 N N . LYS A 1 105 ? -17.869 21.906 -11.130 1.00 86.56 105 LYS A N 1
ATOM 831 C CA . LYS A 1 105 ? -18.352 20.514 -11.199 1.00 86.56 105 LYS A CA 1
ATOM 832 C C . LYS A 1 105 ? -17.381 19.521 -10.551 1.00 86.56 105 LYS A C 1
ATOM 834 O O . LYS A 1 105 ? -17.808 18.707 -9.735 1.00 86.56 105 LYS A O 1
ATOM 839 N N . ASN A 1 106 ? -16.083 19.611 -10.842 1.00 83.50 106 ASN A N 1
ATOM 840 C CA . ASN A 1 106 ? -15.054 18.758 -10.239 1.00 83.50 106 ASN A CA 1
ATOM 841 C C . ASN A 1 106 ? -14.936 19.001 -8.732 1.00 83.50 106 ASN A C 1
ATOM 843 O O . ASN A 1 106 ? -14.863 18.051 -7.954 1.00 83.50 106 ASN A O 1
ATOM 847 N N . THR A 1 107 ? -14.995 20.260 -8.295 1.00 82.19 107 THR A N 1
ATOM 848 C CA . THR A 1 107 ? -14.995 20.609 -6.868 1.00 82.19 107 THR A CA 1
ATOM 849 C C . THR A 1 107 ? -16.237 20.068 -6.161 1.00 82.19 107 THR A C 1
ATOM 851 O O . THR A 1 107 ? -16.120 19.512 -5.069 1.00 82.19 107 THR A O 1
ATOM 854 N N . ALA A 1 108 ? -17.416 20.173 -6.779 1.00 82.12 108 ALA A N 1
ATOM 855 C CA . ALA A 1 108 ? -18.654 19.601 -6.259 1.00 82.12 108 ALA A CA 1
ATOM 856 C C . ALA A 1 108 ? -18.574 18.069 -6.168 1.00 82.12 108 ALA A C 1
ATOM 858 O O . ALA A 1 108 ? -18.912 17.510 -5.130 1.00 82.12 108 ALA A O 1
ATOM 859 N N . ARG A 1 109 ? -18.028 17.392 -7.186 1.00 81.06 109 ARG A N 1
ATOM 860 C CA . ARG A 1 109 ? -17.800 15.937 -7.186 1.00 81.06 109 ARG A CA 1
ATOM 861 C C . ARG A 1 109 ? -16.804 15.503 -6.103 1.00 81.06 109 ARG A C 1
ATOM 863 O O . ARG A 1 109 ? -17.085 14.561 -5.369 1.00 81.06 109 ARG A O 1
ATOM 870 N N . ARG A 1 110 ? -15.686 16.220 -5.926 1.00 79.00 110 ARG A N 1
ATOM 871 C CA . ARG A 1 110 ? -14.726 15.986 -4.824 1.00 79.00 110 ARG A CA 1
ATOM 872 C C . ARG A 1 110 ? -15.368 16.220 -3.451 1.00 79.00 110 ARG A C 1
ATOM 874 O O . ARG A 1 110 ? -15.083 15.491 -2.508 1.00 79.00 110 ARG A O 1
ATOM 881 N N . ARG A 1 111 ? -16.242 17.227 -3.318 1.00 73.75 111 ARG A N 1
ATOM 882 C CA . ARG A 1 111 ? -17.023 17.469 -2.090 1.00 73.75 111 ARG A CA 1
ATOM 883 C C . ARG A 1 111 ? -18.051 16.366 -1.835 1.00 73.75 111 ARG A C 1
ATOM 885 O O . ARG A 1 111 ? -18.168 15.951 -0.695 1.00 73.75 111 ARG A O 1
ATOM 892 N N . ALA A 1 112 ? -18.718 15.856 -2.868 1.00 71.69 112 ALA A N 1
ATOM 893 C CA . ALA A 1 112 ? -19.654 14.740 -2.750 1.00 71.69 112 ALA A CA 1
ATOM 894 C C . ALA A 1 112 ? -18.955 13.425 -2.356 1.00 71.69 112 ALA A C 1
ATOM 896 O O . ALA A 1 112 ? -19.513 12.644 -1.595 1.00 71.69 112 ALA A O 1
ATOM 897 N N . GLY A 1 113 ? -17.718 13.209 -2.825 1.00 65.38 113 GLY A N 1
ATOM 898 C CA . GLY A 1 113 ? -16.886 12.062 -2.439 1.00 65.38 113 GLY A CA 1
ATOM 899 C C . GLY A 1 113 ? -16.375 12.113 -0.994 1.00 65.38 113 GLY A C 1
ATOM 900 O O . GLY A 1 113 ? -16.122 11.069 -0.402 1.00 65.38 113 GLY A O 1
ATOM 901 N N . ARG A 1 114 ? -16.296 13.306 -0.385 1.00 65.88 114 ARG A N 1
ATOM 902 C CA . ARG A 1 114 ? -16.114 13.487 1.068 1.00 65.88 114 ARG A CA 1
ATOM 903 C C . ARG A 1 114 ? -17.444 13.268 1.791 1.00 65.88 114 ARG A C 1
ATOM 905 O O . ARG A 1 114 ? -17.948 14.167 2.459 1.00 65.88 114 ARG A O 1
ATOM 912 N N . GLY A 1 115 ? -18.046 12.102 1.567 1.00 70.19 115 GLY A N 1
ATOM 913 C CA . GLY A 1 115 ? -19.294 11.703 2.204 1.00 70.19 115 GLY A CA 1
ATOM 914 C C . GLY A 1 115 ? -19.222 11.815 3.729 1.00 70.19 115 GLY A C 1
ATOM 915 O O . GLY A 1 115 ? -18.154 11.965 4.321 1.00 70.19 115 GLY A O 1
ATOM 916 N N . ARG A 1 116 ? -20.385 11.745 4.378 1.00 80.50 116 ARG A N 1
ATOM 917 C CA . ARG A 1 116 ? -20.466 11.694 5.843 1.00 80.50 116 ARG A CA 1
ATOM 918 C C . ARG A 1 116 ? -19.732 10.454 6.353 1.00 80.50 116 ARG A C 1
ATOM 920 O O . ARG A 1 116 ? -19.805 9.403 5.711 1.00 80.50 116 ARG A O 1
ATOM 927 N N . LEU A 1 117 ? -19.063 10.566 7.501 1.00 87.12 117 LEU A N 1
ATOM 928 C CA . LEU A 1 117 ? -18.465 9.394 8.132 1.00 87.12 117 LEU A CA 1
ATOM 929 C C . LEU A 1 117 ? -19.567 8.374 8.479 1.00 87.12 117 LEU A C 1
ATOM 931 O O . LEU A 1 117 ? -20.710 8.765 8.748 1.00 87.12 117 LEU A O 1
ATOM 935 N N . PRO A 1 118 ? -19.266 7.064 8.441 1.00 87.81 118 PRO A N 1
ATOM 936 C CA . PRO A 1 118 ? -20.261 6.039 8.724 1.00 87.81 118 PRO A CA 1
ATOM 937 C C . PRO A 1 118 ? -20.909 6.210 10.105 1.00 87.81 118 PRO A C 1
ATOM 939 O O . PRO A 1 118 ? -20.222 6.310 11.117 1.00 87.81 118 PRO A O 1
ATOM 942 N N . ALA A 1 119 ? -22.244 6.169 10.157 1.00 87.69 119 ALA A N 1
ATOM 943 C CA . ALA A 1 119 ? -23.015 6.447 11.376 1.00 87.69 119 ALA A CA 1
ATOM 944 C C . ALA A 1 119 ? -22.837 5.415 12.508 1.00 87.69 119 ALA A C 1
ATOM 946 O O . ALA A 1 119 ? -23.236 5.677 13.637 1.00 87.69 119 ALA A O 1
ATOM 947 N N . HIS A 1 120 ? -22.275 4.241 12.210 1.00 89.88 120 HIS A N 1
ATOM 948 C CA . HIS A 1 120 ? -22.007 3.198 13.202 1.00 89.88 120 HIS A CA 1
ATOM 949 C C . HIS A 1 120 ? -20.682 3.407 13.949 1.00 89.88 120 HIS A C 1
ATOM 951 O O . HIS A 1 120 ? -20.424 2.700 14.922 1.00 89.88 120 HIS A O 1
ATOM 957 N N . LEU A 1 121 ? -19.829 4.333 13.493 1.00 90.88 121 LEU A N 1
ATOM 958 C CA . LEU A 1 121 ? -18.596 4.659 14.197 1.00 90.88 121 LEU A CA 1
ATOM 959 C C . LEU A 1 121 ? -18.905 5.528 15.426 1.00 90.88 121 LEU A C 1
ATOM 961 O O . LEU A 1 121 ? -19.741 6.432 15.341 1.00 90.88 121 LEU A O 1
ATOM 965 N N . PRO A 1 122 ? -18.241 5.280 16.568 1.00 90.88 122 PRO A N 1
ATOM 966 C CA . PRO A 1 122 ? -18.443 6.078 17.768 1.00 90.88 122 PRO A CA 1
ATOM 967 C C . PRO A 1 122 ? -17.969 7.518 17.533 1.00 90.88 122 PRO A C 1
ATOM 969 O O . PRO A 1 122 ? -16.850 7.746 17.078 1.00 90.88 122 PRO A O 1
ATOM 972 N N . ARG A 1 123 ? -18.821 8.493 17.865 1.00 91.62 123 ARG A N 1
ATOM 973 C CA . ARG A 1 123 ? -18.481 9.921 17.838 1.00 91.62 123 ARG A CA 1
ATOM 974 C C . ARG A 1 123 ? -17.992 10.348 19.216 1.00 91.62 123 ARG A C 1
ATOM 976 O O . ARG A 1 123 ? -18.701 10.159 20.201 1.00 91.62 123 ARG A O 1
ATOM 983 N N . VAL A 1 124 ? -16.795 10.922 19.271 1.00 91.81 124 VAL A N 1
ATOM 984 C CA . VAL A 1 124 ? -16.244 11.555 20.473 1.00 91.81 124 VAL A CA 1
ATOM 985 C C . VAL A 1 124 ? -16.225 13.059 20.226 1.00 91.81 124 VAL A C 1
ATOM 987 O O . VAL A 1 124 ? -15.558 13.524 19.304 1.00 91.81 124 VAL A O 1
ATOM 990 N N . GLU A 1 125 ? -16.992 13.814 21.010 1.00 91.88 125 GLU A N 1
ATOM 991 C CA . GLU A 1 125 ? -17.080 15.270 20.881 1.00 91.88 125 GLU A CA 1
ATOM 992 C C . GLU A 1 125 ? -15.985 15.946 21.711 1.00 91.88 125 GLU A C 1
ATOM 994 O O . GLU A 1 125 ? -15.881 15.734 22.919 1.00 91.88 125 GLU A O 1
ATOM 999 N N . GLN A 1 126 ? -15.169 16.777 21.060 1.00 92.19 126 GLN A N 1
ATOM 1000 C CA . GLN A 1 126 ? -14.200 17.643 21.725 1.00 92.19 126 GLN A CA 1
ATOM 1001 C C . GLN A 1 126 ? -14.676 19.093 21.616 1.00 92.19 126 GLN A C 1
ATOM 1003 O O . GLN A 1 126 ? -14.615 19.695 20.545 1.00 92.19 126 GLN A O 1
ATOM 1008 N N . VAL A 1 127 ? -15.146 19.656 22.731 1.00 92.81 127 VAL A N 1
ATOM 1009 C CA . VAL A 1 127 ? -15.597 21.053 22.797 1.00 92.81 127 VAL A CA 1
ATOM 1010 C C . VAL A 1 127 ? -14.403 21.951 23.113 1.00 92.81 127 VAL A C 1
ATOM 1012 O O . VAL A 1 127 ? -13.771 21.813 24.160 1.00 92.81 127 VAL A O 1
ATOM 1015 N N . LEU A 1 128 ? -14.090 22.873 22.203 1.00 91.12 128 LEU A N 1
ATOM 1016 C CA . LEU A 1 128 ? -13.059 23.889 22.404 1.00 91.12 128 LEU A CA 1
ATOM 1017 C C . LEU A 1 128 ? -13.719 25.174 22.908 1.00 91.12 128 LEU A C 1
ATOM 1019 O O . LEU A 1 128 ? -14.439 25.838 22.166 1.00 91.12 128 LEU A O 1
ATOM 1023 N N . LEU A 1 129 ? -13.475 25.513 24.174 1.00 89.62 129 LEU A N 1
ATOM 1024 C CA . LEU A 1 129 ? -13.950 26.755 24.783 1.00 89.62 129 LEU A CA 1
ATOM 1025 C C . LEU A 1 129 ? -12.861 27.839 24.725 1.00 89.62 129 LEU A C 1
ATOM 1027 O O . LEU A 1 129 ? -11.674 27.513 24.803 1.00 89.62 129 LEU A O 1
ATOM 1031 N N . PRO A 1 130 ? -13.238 29.125 24.612 1.00 88.00 130 PRO A N 1
ATOM 1032 C CA . PRO A 1 130 ? -12.294 30.229 24.753 1.00 88.00 130 PRO A CA 1
ATOM 1033 C C . PRO A 1 130 ? -11.728 30.291 26.180 1.00 88.00 130 PRO A C 1
ATOM 1035 O O . PRO A 1 130 ? -12.360 29.833 27.131 1.00 88.00 130 PRO A O 1
ATOM 1038 N N . GLU A 1 131 ? -10.557 30.916 26.341 1.00 85.62 131 GLU A N 1
ATOM 1039 C CA . GLU A 1 131 ? -9.860 31.029 27.637 1.00 85.62 131 GLU A CA 1
ATOM 1040 C C . GLU A 1 131 ? -10.701 31.712 28.729 1.00 85.62 131 GLU A C 1
ATOM 1042 O O . GLU A 1 131 ? -10.542 31.428 29.915 1.00 85.62 131 GLU A O 1
ATOM 1047 N N . SER A 1 132 ? -11.611 32.603 28.332 1.00 85.94 132 SER A N 1
ATOM 1048 C CA . SER A 1 132 ? -12.559 33.267 29.221 1.00 85.94 132 SER A CA 1
ATOM 1049 C C . SER A 1 132 ? -13.972 33.143 28.668 1.00 85.94 132 SER A C 1
ATOM 1051 O O . SER A 1 132 ? -14.237 33.481 27.516 1.00 85.94 132 SER A O 1
ATOM 1053 N N . THR A 1 133 ? -14.893 32.714 29.526 1.00 86.25 133 THR A N 1
ATOM 1054 C CA . THR A 1 133 ? -16.338 32.641 29.260 1.00 86.25 133 THR A CA 1
ATOM 1055 C C . THR A 1 133 ? -17.091 33.890 29.737 1.00 86.25 133 THR A C 1
ATOM 1057 O O . THR A 1 133 ? -18.324 33.922 29.747 1.00 86.25 133 THR A O 1
ATOM 1060 N N . ALA A 1 134 ? -16.359 34.934 30.137 1.00 89.25 134 ALA A N 1
ATOM 1061 C CA . ALA A 1 134 ? -16.905 36.231 30.516 1.00 89.25 134 ALA A CA 1
ATOM 1062 C C . ALA A 1 134 ? -16.839 37.221 29.343 1.00 89.25 134 ALA A C 1
ATOM 1064 O O . ALA A 1 134 ? -15.831 37.257 28.632 1.00 89.25 134 ALA A O 1
ATOM 1065 N N . CYS A 1 135 ? -17.862 38.078 29.176 1.00 88.44 135 CYS A N 1
ATOM 1066 C CA . CYS A 1 135 ? -17.830 39.099 28.122 1.00 88.44 135 CYS A CA 1
ATOM 1067 C C . CYS A 1 135 ? -16.585 39.978 28.299 1.00 88.44 135 CYS A C 1
ATOM 1069 O O . CYS A 1 135 ? -16.425 40.569 29.374 1.00 88.44 135 CYS A O 1
ATOM 1071 N N . PRO A 1 136 ? -15.769 40.186 27.251 1.00 88.56 136 PRO A N 1
ATOM 1072 C CA . PRO A 1 136 ? -14.652 41.130 27.309 1.00 88.56 136 PRO A CA 1
ATOM 1073 C C . PRO A 1 136 ? -15.108 42.571 27.608 1.00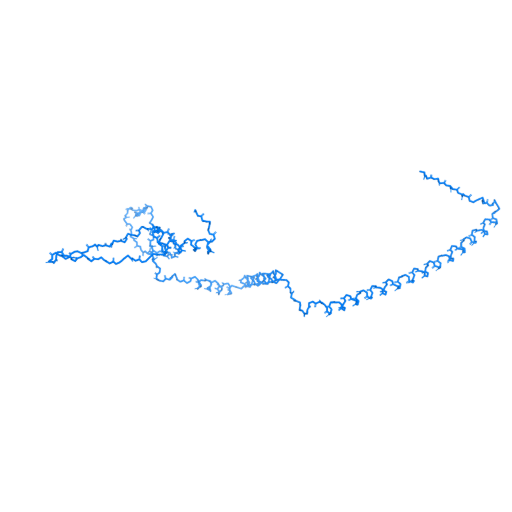 88.56 136 PRO A C 1
ATOM 1075 O O . PRO A 1 136 ? -14.322 43.389 28.072 1.00 88.56 136 PRO A O 1
ATOM 1078 N N . CYS A 1 137 ? -16.390 42.870 27.383 1.00 89.19 137 CYS A N 1
ATOM 1079 C CA . CYS A 1 137 ? -17.015 44.170 27.582 1.00 89.19 137 CYS A CA 1
ATOM 1080 C C . CYS A 1 137 ? -17.476 44.447 29.027 1.00 89.19 137 CYS A C 1
ATOM 1082 O O . CYS A 1 137 ? -17.169 45.488 29.598 1.00 89.19 137 CYS A O 1
ATOM 1084 N N . CYS A 1 138 ? -18.251 43.530 29.611 1.00 89.56 138 CYS A N 1
ATOM 1085 C CA . CYS A 1 138 ? -19.002 43.749 30.852 1.00 89.56 138 CYS A CA 1
ATOM 1086 C C . CYS A 1 138 ? -18.772 42.652 31.897 1.00 89.56 138 CYS A C 1
ATOM 1088 O O . CYS A 1 138 ? -19.382 42.687 32.961 1.00 89.56 138 CYS A O 1
ATOM 1090 N N . ARG A 1 139 ? -17.912 41.668 31.593 1.00 87.75 139 ARG A N 1
ATOM 1091 C CA . ARG A 1 139 ? -17.618 40.488 32.425 1.00 87.75 139 ARG A CA 1
ATOM 1092 C C . ARG A 1 139 ? -18.838 39.627 32.785 1.00 87.75 139 ARG A C 1
ATOM 1094 O O . ARG A 1 139 ? -18.738 38.768 33.655 1.00 87.75 139 ARG A O 1
ATOM 1101 N N . GLY A 1 140 ? -19.973 39.829 32.116 1.00 88.75 140 GLY A N 1
ATOM 1102 C CA . GLY A 1 140 ? -21.154 38.979 32.257 1.00 88.75 140 GLY A CA 1
ATOM 1103 C C . GLY A 1 140 ? -20.917 37.575 31.696 1.00 88.75 140 GLY A C 1
ATOM 1104 O O . GLY A 1 140 ? -20.063 37.394 30.827 1.00 88.75 140 GLY A O 1
ATOM 1105 N N . ALA A 1 141 ? -21.678 36.593 32.181 1.00 89.50 141 ALA A N 1
ATOM 1106 C CA . ALA A 1 141 ? -21.614 35.221 31.683 1.00 89.50 141 ALA A CA 1
ATOM 1107 C C . ALA A 1 141 ? -22.071 35.150 30.217 1.00 89.50 141 ALA A C 1
ATOM 1109 O O . ALA A 1 141 ? -23.133 35.670 29.870 1.00 89.50 141 ALA A O 1
ATOM 1110 N N . MET A 1 142 ? -21.267 34.517 29.362 1.00 89.94 142 MET A N 1
ATOM 1111 C CA . MET A 1 142 ? -21.628 34.271 27.966 1.00 89.94 142 MET A CA 1
ATOM 1112 C C . MET A 1 142 ? -22.450 32.985 27.837 1.00 89.94 142 MET A C 1
ATOM 1114 O O . MET A 1 142 ? -22.252 32.029 28.584 1.00 89.94 142 MET A O 1
ATOM 1118 N N . VAL A 1 143 ? -23.377 32.976 26.879 1.00 90.19 143 VAL A N 1
ATOM 1119 C CA . VAL A 1 143 ? -24.241 31.831 26.563 1.00 90.19 143 VAL A CA 1
ATOM 1120 C C . VAL A 1 143 ? -23.869 31.309 25.180 1.00 90.19 143 VAL A C 1
ATOM 1122 O O . VAL A 1 143 ? -23.500 32.085 24.297 1.00 90.19 143 VAL A O 1
ATOM 1125 N N . GLU A 1 144 ? -23.958 29.998 24.991 1.00 90.19 144 GLU A N 1
ATOM 1126 C CA . GLU A 1 144 ? -23.755 29.362 23.693 1.00 90.19 144 GLU A CA 1
ATOM 1127 C C . GLU A 1 144 ? -24.917 29.695 22.741 1.00 90.19 144 GLU A C 1
ATOM 1129 O O . GLU A 1 144 ? -26.082 29.476 23.067 1.00 90.19 144 GLU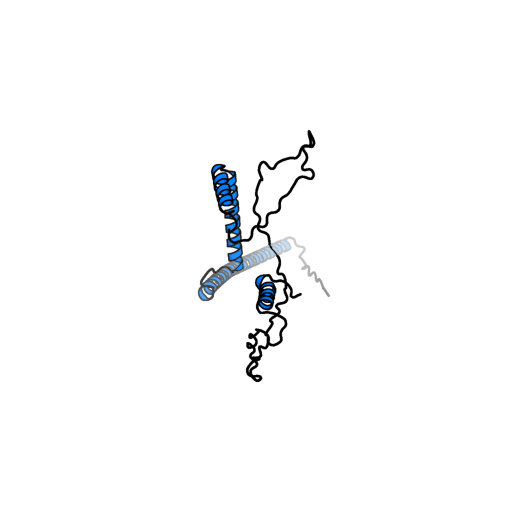 A O 1
ATOM 1134 N N . ILE A 1 145 ? -24.602 30.255 21.569 1.00 92.12 145 ILE A N 1
ATOM 1135 C CA . ILE A 1 145 ? -25.592 30.649 20.544 1.00 92.12 145 ILE A CA 1
ATOM 1136 C C . ILE A 1 145 ? -25.624 29.627 19.393 1.00 92.12 145 ILE A C 1
ATOM 1138 O O . ILE A 1 145 ? -26.644 29.460 18.727 1.00 92.12 145 ILE A O 1
ATOM 1142 N N . GLY A 1 146 ? -24.513 28.925 19.173 1.00 92.00 146 GLY A N 1
ATOM 1143 C CA . GLY A 1 146 ? -24.347 27.892 18.160 1.00 92.00 146 GLY A CA 1
ATOM 1144 C C . GLY A 1 146 ? -22.893 27.427 18.092 1.00 92.00 146 GLY A C 1
ATOM 1145 O O . GLY A 1 146 ? -21.998 28.114 18.588 1.00 92.00 146 GLY A O 1
ATOM 1146 N N . ALA A 1 147 ? -22.671 26.274 17.464 1.00 90.25 147 ALA A N 1
ATOM 1147 C CA . ALA A 1 147 ? -21.352 25.677 17.306 1.00 90.25 147 ALA A CA 1
ATOM 1148 C C . ALA A 1 147 ? -21.128 25.226 15.859 1.00 90.25 147 ALA A C 1
ATOM 1150 O O . ALA A 1 147 ? -21.981 24.567 15.256 1.00 90.25 147 ALA A O 1
ATOM 1151 N N . ASP A 1 148 ? -19.953 25.545 15.321 1.00 91.88 148 ASP A N 1
ATOM 1152 C CA . ASP A 1 148 ? -19.482 24.974 14.064 1.00 91.88 148 ASP A CA 1
ATOM 1153 C C . ASP A 1 148 ? -18.946 23.563 14.330 1.00 91.88 148 ASP A C 1
ATOM 1155 O O . ASP A 1 148 ? -18.016 23.372 15.115 1.00 91.88 148 ASP A O 1
ATOM 1159 N N . THR A 1 149 ? -19.533 22.558 13.678 1.00 88.19 149 THR A N 1
ATOM 1160 C CA . THR A 1 149 ? -19.158 21.148 13.862 1.00 88.19 149 THR A CA 1
ATOM 1161 C C . THR A 1 149 ? -18.386 20.622 12.656 1.00 88.19 149 THR A C 1
ATOM 1163 O O . THR A 1 149 ? -18.791 20.790 11.504 1.00 88.19 149 THR A O 1
ATOM 1166 N N . ALA A 1 150 ? -17.260 19.958 12.916 1.00 87.62 150 ALA A N 1
ATOM 1167 C CA . ALA A 1 150 ? -16.462 19.279 11.902 1.00 87.62 150 ALA A CA 1
ATOM 1168 C C . ALA A 1 150 ? -16.137 17.855 12.368 1.00 87.62 150 ALA A C 1
ATOM 1170 O O . ALA A 1 150 ? -15.539 17.663 13.423 1.00 87.62 150 ALA A O 1
ATOM 1171 N N . GLU A 1 151 ? -16.516 16.853 11.573 1.00 89.31 151 GLU A N 1
ATOM 1172 C CA . GLU A 1 151 ? -16.204 15.450 11.856 1.00 89.31 151 GLU A CA 1
ATOM 1173 C C . GLU A 1 151 ? -14.831 15.080 11.275 1.00 89.31 151 GLU A C 1
ATOM 1175 O O . GLU A 1 151 ? -14.517 15.396 10.123 1.00 89.31 151 GLU A O 1
ATOM 1180 N N . ARG A 1 152 ? -14.007 14.383 12.063 1.00 88.44 152 ARG A N 1
ATOM 1181 C CA . ARG A 1 152 ? -12.712 13.835 11.639 1.00 88.44 152 ARG A CA 1
ATOM 1182 C C . ARG A 1 152 ? -12.613 12.389 12.110 1.00 88.44 152 ARG A C 1
ATOM 1184 O O . ARG A 1 152 ? -13.058 12.074 13.208 1.00 88.44 152 ARG A O 1
ATOM 1191 N N . LEU A 1 153 ? -12.053 11.522 11.270 1.00 90.25 153 LEU A N 1
ATOM 1192 C CA . LEU A 1 153 ? -11.804 10.134 11.642 1.00 90.25 153 LEU A CA 1
ATOM 1193 C C . LEU A 1 153 ? -10.534 10.074 12.498 1.00 90.25 153 LEU A C 1
ATOM 1195 O O . LEU A 1 153 ? -9.480 10.519 12.045 1.00 90.25 153 LEU A O 1
ATOM 1199 N N . ASP A 1 154 ? -10.657 9.541 13.709 1.00 89.88 154 ASP A N 1
ATOM 1200 C CA . ASP A 1 154 ? -9.546 9.304 14.631 1.00 89.88 154 ASP A CA 1
ATOM 1201 C C . ASP A 1 154 ? -9.318 7.795 14.814 1.00 89.88 154 ASP A C 1
ATOM 1203 O O . ASP A 1 154 ? -10.230 6.990 14.599 1.00 89.88 154 ASP A O 1
ATOM 1207 N N . VAL A 1 155 ? -8.098 7.404 15.184 1.00 87.75 155 VAL A N 1
ATOM 1208 C CA . VAL A 1 155 ? -7.706 6.002 15.380 1.00 87.75 155 VAL A CA 1
ATOM 1209 C C . VAL A 1 155 ? -7.226 5.795 16.808 1.00 87.75 155 VAL A C 1
ATOM 1211 O O . VAL A 1 155 ? -6.251 6.397 17.249 1.00 87.75 155 VAL A O 1
ATOM 1214 N N . LEU A 1 156 ? -7.863 4.853 17.504 1.00 81.19 156 LEU A N 1
ATOM 1215 C CA . LEU A 1 156 ? -7.339 4.311 18.752 1.00 81.19 156 LEU A CA 1
ATOM 1216 C C . LEU A 1 156 ? -6.426 3.118 18.432 1.00 81.19 156 LEU A C 1
ATOM 1218 O O . LEU A 1 156 ? -6.896 2.152 17.825 1.00 81.19 156 LEU A O 1
ATOM 1222 N N . PRO A 1 157 ? -5.141 3.146 18.826 1.00 77.62 157 PRO A N 1
ATOM 1223 C CA . PRO A 1 157 ? -4.241 2.022 18.600 1.00 77.62 157 PRO A CA 1
ATOM 1224 C C . PRO A 1 157 ? -4.678 0.789 19.404 1.00 77.62 157 PRO A C 1
ATOM 1226 O O . PRO A 1 157 ? -5.436 0.885 20.373 1.00 77.62 157 PRO A O 1
ATOM 1229 N N . ALA A 1 158 ? -4.171 -0.383 19.014 1.00 81.19 158 ALA A N 1
ATOM 1230 C CA . ALA A 1 158 ? -4.475 -1.642 19.686 1.00 81.19 158 ALA A CA 1
ATOM 1231 C C . ALA A 1 158 ? -4.107 -1.587 21.184 1.00 81.19 158 ALA A C 1
ATOM 1233 O O . ALA A 1 158 ? -2.949 -1.385 21.544 1.00 81.19 158 ALA A O 1
ATOM 1234 N N . GLN A 1 159 ? -5.095 -1.795 22.061 1.00 86.69 159 GLN A N 1
ATOM 1235 C CA . GLN A 1 159 ? -4.899 -1.882 23.511 1.00 86.69 159 GLN A CA 1
ATOM 1236 C C . GLN A 1 159 ? -4.902 -3.347 23.957 1.00 86.69 159 GLN A C 1
ATOM 1238 O O . GLN A 1 159 ? -5.871 -4.077 23.734 1.00 86.69 159 GLN A O 1
ATOM 1243 N N . PHE A 1 160 ? -3.832 -3.785 24.623 1.00 88.00 160 PHE A N 1
ATOM 1244 C CA . PHE A 1 160 ? -3.759 -5.132 25.186 1.00 88.00 160 PHE A CA 1
ATOM 1245 C C . PHE A 1 160 ? -4.478 -5.194 26.535 1.00 88.00 160 PHE A C 1
ATOM 1247 O O . PHE A 1 160 ? -4.261 -4.363 27.414 1.00 88.00 160 PHE A O 1
ATOM 1254 N N . ARG A 1 161 ? -5.322 -6.214 26.713 1.00 91.44 161 ARG A N 1
ATOM 1255 C CA . ARG A 1 161 ? -6.039 -6.480 27.967 1.00 91.44 161 ARG A CA 1
ATOM 1256 C C . ARG A 1 161 ? -5.832 -7.918 28.417 1.00 91.44 161 ARG A C 1
ATOM 1258 O O . ARG A 1 161 ? -5.688 -8.817 27.591 1.00 91.44 161 ARG A O 1
ATOM 1265 N N . VAL A 1 162 ? -5.893 -8.144 29.725 1.00 92.75 162 VAL A N 1
ATOM 1266 C CA . VAL A 1 162 ? -5.821 -9.489 30.305 1.00 92.75 162 VAL A CA 1
ATOM 1267 C C . VAL A 1 162 ? -7.222 -10.088 30.375 1.00 92.75 162 VAL A C 1
ATOM 1269 O O . VAL A 1 162 ? -8.088 -9.588 31.092 1.00 92.75 162 VAL A O 1
ATOM 1272 N N . LEU A 1 163 ? -7.449 -11.179 29.642 1.00 92.19 163 LEU A N 1
ATOM 127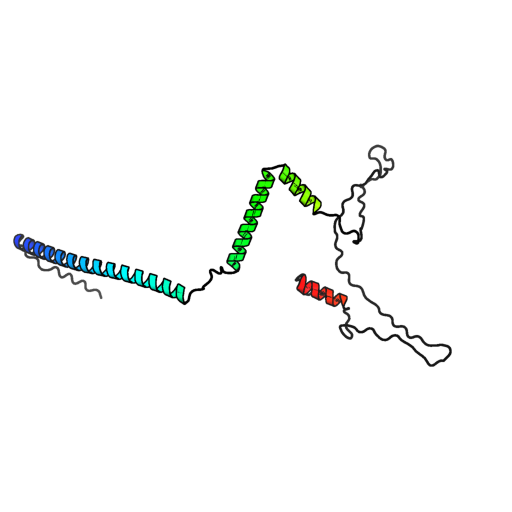3 C CA . LEU A 1 163 ? -8.703 -11.926 29.696 1.00 92.19 163 LEU A CA 1
ATOM 1274 C C . LEU A 1 163 ? -8.634 -13.005 30.786 1.00 92.19 163 LEU A C 1
ATOM 1276 O O . LEU A 1 163 ? -7.993 -14.042 30.619 1.00 92.19 163 LEU A O 1
ATOM 1280 N N . VAL A 1 164 ? -9.329 -12.783 31.902 1.00 92.88 164 VAL A N 1
ATOM 1281 C CA . VAL A 1 164 ? -9.386 -13.743 33.015 1.00 92.88 164 VAL A CA 1
ATOM 1282 C C . VAL A 1 164 ? -10.611 -14.644 32.869 1.00 92.88 164 VAL A C 1
ATOM 1284 O O . VAL A 1 164 ? -11.737 -14.234 33.138 1.00 92.88 164 VAL A O 1
ATOM 1287 N N . THR A 1 165 ? -10.398 -15.907 32.493 1.00 91.56 165 THR A N 1
ATOM 1288 C CA . THR A 1 165 ? -11.478 -16.908 32.442 1.00 91.56 165 THR A CA 1
ATOM 1289 C C . THR A 1 165 ? -11.623 -17.600 33.798 1.00 91.56 165 THR A C 1
ATOM 1291 O O . THR A 1 165 ? -10.796 -18.435 34.170 1.00 91.56 165 THR A O 1
ATOM 1294 N N . ARG A 1 166 ? -12.683 -17.280 34.549 1.00 94.94 166 ARG A N 1
ATOM 1295 C CA . ARG A 1 166 ? -13.007 -17.947 35.822 1.00 94.94 166 ARG A CA 1
ATOM 1296 C C . ARG A 1 166 ? -13.945 -19.130 35.597 1.00 94.94 166 ARG A C 1
ATOM 1298 O O . ARG A 1 166 ? -15.046 -18.966 35.089 1.00 94.94 166 ARG A O 1
ATOM 1305 N N . ARG A 1 167 ? -13.524 -20.319 36.037 1.00 94.75 167 ARG A N 1
ATOM 1306 C CA . ARG A 1 167 ? -14.315 -21.561 35.982 1.00 94.75 167 ARG A CA 1
ATOM 1307 C C . ARG A 1 167 ? -14.644 -22.027 37.404 1.00 94.75 167 ARG A C 1
ATOM 1309 O O . ARG A 1 167 ? -13.856 -22.798 37.960 1.00 94.75 167 ARG A O 1
ATOM 1316 N N . PRO A 1 168 ? -15.738 -21.548 38.025 1.00 95.75 168 PRO A N 1
ATOM 1317 C CA . PRO A 1 168 ? -16.080 -21.935 39.388 1.00 95.75 168 PRO A CA 1
ATOM 1318 C C . PRO A 1 168 ? -16.415 -23.426 39.460 1.00 95.75 168 PRO A C 1
ATOM 1320 O O . PRO A 1 168 ? -17.047 -23.981 38.562 1.00 95.75 168 PRO A O 1
ATOM 1323 N N . LYS A 1 169 ? -15.982 -24.066 40.546 1.00 94.44 169 LYS A N 1
ATOM 1324 C CA . LYS A 1 169 ? -16.393 -25.424 40.898 1.00 94.44 169 LYS A CA 1
ATOM 1325 C C . LYS A 1 169 ? -17.633 -25.309 41.775 1.00 94.44 169 LYS A C 1
ATOM 1327 O O . LYS A 1 169 ? -17.565 -24.706 42.844 1.00 94.44 169 LYS A O 1
ATOM 1332 N N . LEU A 1 170 ? -18.754 -25.839 41.308 1.00 93.88 170 LEU A N 1
ATOM 1333 C CA . LEU A 1 170 ? -20.015 -25.830 42.040 1.00 93.88 170 LEU A CA 1
ATOM 1334 C C . LEU A 1 170 ? -20.186 -27.177 42.728 1.00 93.88 170 LEU A C 1
ATOM 1336 O O . LEU A 1 170 ? -20.071 -28.212 42.081 1.00 93.88 170 LEU A O 1
ATOM 1340 N N . ALA A 1 171 ? -20.457 -27.161 44.027 1.00 92.50 171 ALA A N 1
ATOM 1341 C CA . ALA A 1 171 ? -20.734 -28.364 44.800 1.00 92.50 171 ALA A CA 1
ATOM 1342 C C . ALA A 1 171 ? -22.169 -28.314 45.326 1.00 92.50 171 ALA A C 1
ATOM 1344 O O . ALA A 1 171 ? -22.603 -27.287 45.855 1.00 92.50 171 ALA A O 1
ATOM 1345 N N . CYS A 1 172 ? -22.909 -29.415 45.197 1.00 88.81 172 CYS A N 1
ATOM 1346 C CA . CYS A 1 172 ? -24.236 -29.508 45.797 1.00 88.81 172 CYS A CA 1
ATOM 1347 C C . CYS A 1 172 ? -24.113 -29.713 47.314 1.00 88.81 172 CYS A C 1
ATOM 1349 O O . CYS A 1 172 ? -23.483 -30.667 47.769 1.00 88.81 172 CYS A O 1
ATOM 1351 N N . ARG A 1 173 ? -24.744 -28.837 48.106 1.00 86.06 173 ARG A N 1
ATOM 1352 C CA . ARG A 1 173 ? -24.746 -28.945 49.577 1.00 86.06 173 ARG A CA 1
ATOM 1353 C C . ARG A 1 173 ? -25.674 -30.035 50.117 1.00 86.06 173 ARG A C 1
ATOM 1355 O O . ARG A 1 173 ? -25.471 -30.478 51.237 1.00 86.06 173 ARG A O 1
ATOM 1362 N N . ALA A 1 174 ? -26.671 -30.457 49.342 1.00 86.31 174 ALA A N 1
ATOM 1363 C CA . ALA A 1 174 ? -27.687 -31.406 49.795 1.00 86.31 174 ALA A CA 1
ATOM 1364 C C . ALA A 1 174 ? -27.251 -32.878 49.689 1.00 86.31 174 ALA A C 1
ATOM 1366 O O . ALA A 1 174 ? -27.739 -33.704 50.449 1.00 86.31 174 ALA A O 1
ATOM 1367 N N . CYS A 1 175 ? -26.347 -33.218 48.762 1.00 81.44 175 CYS A N 1
ATOM 1368 C CA . CYS A 1 175 ? -25.981 -34.611 48.470 1.00 81.44 175 CYS A CA 1
ATOM 1369 C C . CYS A 1 175 ? -24.479 -34.929 48.595 1.00 81.44 175 CYS A C 1
ATOM 1371 O O . CYS A 1 175 ? -24.061 -35.984 48.130 1.00 81.44 175 CYS A O 1
ATOM 1373 N N . THR A 1 176 ? -23.683 -34.028 49.194 1.00 75.19 176 THR A N 1
ATOM 1374 C CA . THR A 1 176 ? -22.264 -34.187 49.619 1.00 75.19 176 THR A CA 1
ATOM 1375 C C . THR A 1 176 ? -21.229 -34.722 48.609 1.00 75.19 176 THR A C 1
ATOM 1377 O O . THR A 1 176 ? -20.041 -34.664 48.911 1.00 75.19 176 THR A O 1
ATOM 1380 N N . GLY A 1 177 ? -21.607 -35.163 47.403 1.00 79.88 177 GLY A N 1
ATOM 1381 C CA . GLY A 1 177 ? -20.712 -35.890 46.491 1.00 79.88 177 GLY A CA 1
ATOM 1382 C C . GLY A 1 177 ? -20.584 -35.342 45.069 1.00 79.88 177 GLY A C 1
ATOM 1383 O O . GLY A 1 177 ? -19.737 -35.816 44.320 1.00 79.88 177 GLY A O 1
ATOM 1384 N N . THR A 1 178 ? -21.391 -34.360 44.653 1.00 85.88 178 THR A N 1
ATOM 1385 C CA . THR A 1 178 ? -21.355 -33.864 43.263 1.00 85.88 178 THR A CA 1
ATOM 1386 C C . THR A 1 178 ? -20.649 -32.515 43.171 1.00 85.88 178 THR A C 1
ATOM 1388 O O . THR A 1 178 ? -21.152 -31.519 43.695 1.00 85.88 178 THR A O 1
ATOM 1391 N N . VAL A 1 179 ? -19.510 -32.484 42.469 1.00 90.31 179 VAL A N 1
ATOM 1392 C CA . VAL A 1 179 ? -18.805 -31.258 42.071 1.00 90.31 179 VAL A CA 1
ATOM 1393 C C . VAL A 1 179 ? -18.850 -31.136 40.552 1.00 90.31 179 VAL A C 1
ATOM 1395 O O . VAL A 1 179 ? -18.372 -32.017 39.843 1.00 90.31 179 VAL A O 1
ATOM 1398 N N . VAL A 1 180 ? -19.406 -30.037 40.051 1.00 93.44 180 VAL A N 1
ATOM 1399 C CA . VAL A 1 180 ? -19.520 -29.744 38.619 1.00 93.44 180 VAL A CA 1
ATOM 1400 C C . VAL A 1 180 ? -18.667 -28.527 38.284 1.00 93.44 180 VAL A C 1
ATOM 1402 O O . VAL A 1 180 ? -18.674 -27.520 38.993 1.00 93.44 180 VAL A O 1
ATOM 1405 N N . GLN A 1 181 ? -17.930 -28.612 37.182 1.00 95.75 181 GLN A N 1
ATOM 1406 C CA . GLN A 1 181 ? -17.170 -27.501 36.625 1.00 95.75 181 GLN A CA 1
ATOM 1407 C C . GLN A 1 181 ? -17.313 -27.526 35.103 1.00 95.75 181 GLN A C 1
ATOM 1409 O O . GLN A 1 181 ? -17.137 -28.574 34.486 1.00 95.75 181 GLN A O 1
ATOM 1414 N N . ALA A 1 182 ? -17.592 -26.373 34.489 1.00 94.88 182 ALA A N 1
ATOM 1415 C CA . ALA A 1 182 ? -17.578 -26.255 33.030 1.00 94.88 182 ALA A CA 1
ATOM 1416 C C . ALA A 1 182 ? -16.177 -26.599 32.489 1.00 94.88 182 ALA A C 1
ATOM 1418 O O . ALA A 1 182 ? -15.208 -26.188 33.133 1.00 94.88 182 ALA A O 1
ATOM 1419 N N . PRO A 1 183 ? -16.022 -27.316 31.359 1.00 92.06 183 PRO A N 1
ATOM 1420 C CA . PRO A 1 183 ? -14.718 -27.654 30.775 1.00 92.06 183 PRO A CA 1
ATOM 1421 C C . PRO A 1 183 ? -13.916 -26.404 30.375 1.00 92.06 183 PRO A C 1
ATOM 1423 O O . PRO A 1 183 ? -14.452 -25.297 30.306 1.00 92.06 183 PRO A O 1
ATOM 1426 N N . ALA A 1 184 ? -12.599 -26.554 30.197 1.00 89.19 184 ALA A N 1
ATOM 1427 C CA . ALA A 1 184 ? -11.766 -25.443 29.743 1.00 89.19 184 ALA A CA 1
ATOM 1428 C C . ALA A 1 184 ? -12.098 -25.150 28.275 1.00 89.19 184 ALA A C 1
ATOM 1430 O O . ALA A 1 184 ? -12.204 -26.107 27.507 1.00 89.19 184 ALA A O 1
ATOM 1431 N N . PRO A 1 185 ? -12.239 -23.877 27.866 1.00 88.81 185 PRO A N 1
ATOM 1432 C CA . PRO A 1 185 ? -12.295 -23.568 26.446 1.00 88.81 185 PRO A CA 1
ATOM 1433 C C . PRO A 1 185 ? -10.973 -23.983 25.792 1.00 88.81 185 PRO A C 1
ATOM 1435 O O . PRO A 1 185 ? -9.902 -23.807 26.386 1.00 88.81 185 PRO A O 1
ATOM 1438 N N . ALA A 1 186 ? -11.060 -24.538 24.584 1.00 89.38 186 ALA A N 1
ATOM 1439 C CA . ALA A 1 186 ? -9.887 -24.795 23.761 1.00 89.38 186 ALA A CA 1
ATOM 1440 C C . ALA A 1 186 ? -9.173 -23.470 23.456 1.00 89.38 186 ALA A C 1
ATOM 1442 O O . ALA A 1 186 ? -9.814 -22.424 23.355 1.00 89.38 186 ALA A O 1
ATOM 1443 N N . ARG A 1 187 ? -7.847 -23.523 23.341 1.00 89.50 187 ARG A N 1
ATOM 1444 C CA . ARG A 1 187 ? -6.999 -22.376 23.001 1.00 89.50 187 ARG A CA 1
ATOM 1445 C C . ARG A 1 187 ? -6.204 -22.713 21.754 1.00 89.50 187 ARG A C 1
ATOM 1447 O O . ARG A 1 187 ? -5.813 -23.866 21.594 1.00 89.50 187 ARG A O 1
ATOM 1454 N N . LEU A 1 188 ? -5.911 -21.709 20.931 1.00 92.00 188 LEU A N 1
ATOM 1455 C CA . LEU A 1 188 ? -5.048 -21.882 19.757 1.00 92.00 188 LEU A CA 1
ATOM 1456 C C . LEU A 1 188 ? -3.659 -22.443 20.116 1.00 92.00 188 LEU A C 1
ATOM 1458 O O . LEU A 1 188 ? -3.153 -23.323 19.428 1.00 92.00 188 LEU A O 1
ATOM 1462 N N . ILE A 1 189 ? -3.055 -21.936 21.196 1.00 90.81 189 ILE A N 1
ATOM 1463 C CA . ILE A 1 189 ? -1.785 -22.427 21.745 1.00 90.81 189 ILE A CA 1
ATOM 1464 C C . ILE A 1 189 ? -2.064 -22.978 23.143 1.00 90.81 189 ILE A C 1
ATOM 1466 O O . ILE A 1 189 ? -2.453 -22.233 24.050 1.00 90.81 189 ILE A O 1
ATOM 1470 N N . GLU A 1 190 ? -1.864 -24.280 23.335 1.00 89.06 190 GLU A N 1
ATOM 1471 C CA . GLU A 1 190 ? -2.053 -24.921 24.637 1.00 89.06 190 GLU A CA 1
ATOM 1472 C C . GLU A 1 190 ? -1.088 -24.332 25.676 1.00 89.06 190 GLU A C 1
ATOM 1474 O O . GLU A 1 190 ? 0.118 -24.253 25.460 1.00 89.06 190 GLU A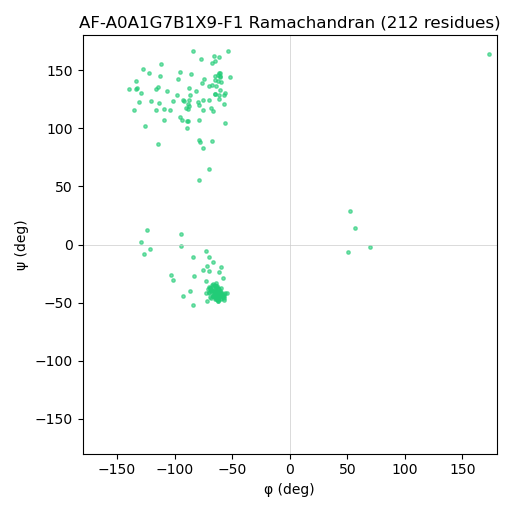 O 1
ATOM 1479 N N . GLY A 1 191 ? -1.626 -23.841 26.797 1.00 85.62 191 GLY A N 1
ATOM 1480 C CA . GLY A 1 191 ? -0.833 -23.173 27.841 1.00 85.62 191 GLY A CA 1
ATOM 1481 C C . GLY A 1 191 ? -0.269 -21.795 27.459 1.00 85.62 191 GLY A C 1
ATOM 1482 O O . GLY A 1 191 ? 0.321 -21.132 28.309 1.00 85.62 191 GLY A O 1
ATOM 1483 N N . GLY A 1 192 ? -0.485 -21.330 26.225 1.00 88.25 192 GLY A N 1
ATOM 1484 C CA . GLY A 1 192 ? -0.031 -20.024 25.761 1.00 88.25 192 GLY A CA 1
ATOM 1485 C C . GLY A 1 192 ? -0.709 -18.864 26.496 1.00 88.25 192 GLY A C 1
ATOM 1486 O O . GLY A 1 192 ? -1.891 -18.925 26.853 1.00 88.25 192 GLY A O 1
ATOM 1487 N N . MET A 1 193 ? 0.057 -17.790 26.707 1.00 90.56 193 MET A N 1
ATOM 1488 C CA . MET A 1 193 ? -0.464 -16.484 27.130 1.00 90.56 193 MET A CA 1
ATOM 1489 C C . MET A 1 193 ? -1.254 -15.746 26.030 1.00 90.56 193 MET A C 1
ATOM 1491 O O . MET A 1 193 ? -2.249 -15.106 26.377 1.00 90.56 193 MET A O 1
ATOM 1495 N N . PRO A 1 194 ? -0.862 -15.793 24.735 1.00 92.44 194 PRO A N 1
ATOM 1496 C CA . PRO A 1 194 ? -1.576 -15.069 23.688 1.00 92.44 194 PRO A CA 1
ATOM 1497 C C . PRO A 1 194 ? -2.975 -15.638 23.460 1.00 92.44 194 PRO A C 1
ATOM 1499 O O . PRO A 1 194 ? -3.158 -16.852 23.372 1.00 92.44 194 PRO A O 1
ATOM 1502 N N . THR A 1 195 ? -3.949 -14.745 23.302 1.00 93.19 195 THR A N 1
ATOM 1503 C CA . THR A 1 195 ? -5.274 -15.107 22.779 1.00 93.19 195 THR A CA 1
ATOM 1504 C C . THR A 1 195 ? -5.260 -15.112 21.252 1.00 93.19 195 THR A C 1
ATOM 1506 O O . THR A 1 195 ? -4.352 -14.558 20.629 1.00 93.19 195 THR A O 1
ATOM 1509 N N . GLU A 1 196 ? -6.295 -15.675 20.638 1.00 93.31 196 GLU A N 1
ATOM 1510 C CA . GLU A 1 196 ? -6.495 -15.707 19.186 1.00 93.31 196 GLU A CA 1
ATOM 1511 C C . GLU A 1 196 ? -6.435 -14.294 18.585 1.00 93.31 196 GLU A C 1
ATOM 1513 O O . GLU A 1 196 ? -5.781 -14.072 17.568 1.00 93.31 196 GLU A O 1
ATOM 1518 N N . ALA A 1 197 ? -7.043 -13.315 19.265 1.00 92.62 197 ALA A N 1
ATOM 1519 C CA . ALA A 1 197 ? -7.023 -11.913 18.853 1.00 92.62 197 ALA A CA 1
ATOM 1520 C C . ALA A 1 197 ? -5.608 -11.310 18.889 1.00 92.62 197 ALA A C 1
ATOM 1522 O O . ALA A 1 197 ? -5.234 -10.546 18.004 1.00 92.62 197 ALA A O 1
ATOM 1523 N N . THR A 1 198 ? -4.800 -11.673 19.891 1.00 92.56 198 THR A N 1
ATOM 1524 C CA . THR A 1 198 ? -3.411 -11.209 20.009 1.00 92.56 198 THR A CA 1
ATOM 1525 C C . THR A 1 198 ? -2.549 -11.763 18.877 1.00 92.56 198 THR A C 1
ATOM 1527 O O . THR A 1 198 ? -1.784 -11.020 18.271 1.00 92.56 198 THR A O 1
ATOM 1530 N N . VAL A 1 199 ? -2.698 -13.053 18.562 1.00 93.06 199 VAL A N 1
ATOM 1531 C CA . VAL A 1 199 ? -1.969 -13.690 17.456 1.00 93.06 199 VAL A CA 1
ATOM 1532 C C . VAL A 1 199 ? -2.374 -13.073 16.118 1.00 93.06 199 VAL A C 1
ATOM 1534 O O . VAL A 1 199 ? -1.504 -12.722 15.325 1.00 93.06 199 VAL A O 1
ATOM 1537 N N . ALA A 1 200 ? -3.675 -12.866 15.891 1.00 93.88 200 ALA A N 1
ATOM 1538 C CA . ALA A 1 200 ? -4.173 -12.217 14.681 1.00 93.88 200 ALA A CA 1
ATOM 1539 C C . ALA A 1 200 ? -3.592 -10.804 14.504 1.00 93.88 200 ALA A C 1
ATOM 1541 O O . ALA A 1 200 ? -3.106 -10.482 13.422 1.00 93.88 200 ALA A O 1
ATOM 1542 N N . GLN A 1 201 ? -3.560 -9.995 15.569 1.00 92.19 201 GLN A N 1
ATOM 1543 C CA . GLN A 1 201 ? -2.987 -8.647 15.521 1.00 92.19 201 GLN A CA 1
ATOM 1544 C C . GLN A 1 201 ? -1.507 -8.660 15.117 1.00 92.19 201 GLN A C 1
ATOM 1546 O O . GLN A 1 201 ? -1.096 -7.855 14.286 1.00 92.19 201 GLN A O 1
ATOM 1551 N N . VAL A 1 202 ? -0.706 -9.572 15.679 1.00 91.31 202 VAL A N 1
ATOM 1552 C CA . VAL A 1 202 ? 0.726 -9.684 15.349 1.00 91.31 202 VAL A CA 1
ATOM 1553 C C . VAL A 1 202 ? 0.927 -10.114 13.894 1.00 91.31 202 VAL A C 1
ATOM 1555 O O . VAL A 1 202 ? 1.799 -9.579 13.213 1.00 91.31 202 VAL A O 1
ATOM 1558 N N . LEU A 1 203 ? 0.111 -11.047 13.394 1.00 93.19 203 LEU A N 1
ATOM 1559 C CA . LEU A 1 203 ? 0.185 -11.492 12.001 1.00 93.19 203 LEU A CA 1
ATOM 1560 C C . LEU A 1 203 ? -0.179 -10.371 11.021 1.00 93.19 203 LEU A C 1
ATOM 1562 O O . LEU A 1 203 ? 0.549 -10.165 10.053 1.00 93.19 203 LEU A O 1
ATOM 1566 N N . VAL A 1 204 ? -1.259 -9.627 11.278 1.00 92.62 204 VAL A N 1
ATOM 1567 C CA . VAL A 1 204 ? -1.654 -8.478 10.444 1.00 92.62 204 VAL A CA 1
ATOM 1568 C C . VAL A 1 204 ? -0.565 -7.408 10.469 1.00 92.62 204 VAL A C 1
ATOM 1570 O O . VAL A 1 204 ? -0.084 -7.015 9.409 1.00 92.62 204 VAL A O 1
ATOM 1573 N N . ALA A 1 205 ? -0.079 -7.039 11.657 1.00 90.94 205 ALA A N 1
ATOM 1574 C CA . ALA A 1 205 ? 0.993 -6.058 11.795 1.00 90.94 205 ALA A CA 1
ATOM 1575 C C . ALA A 1 205 ? 2.253 -6.464 11.009 1.00 90.94 205 ALA A C 1
ATOM 1577 O O . ALA A 1 205 ? 2.864 -5.642 10.331 1.00 90.94 205 ALA A O 1
ATOM 1578 N N . ARG A 1 206 ? 2.634 -7.746 11.054 1.00 91.94 206 ARG A N 1
ATOM 1579 C CA . ARG A 1 206 ? 3.828 -8.246 10.364 1.00 91.94 206 ARG A CA 1
ATOM 1580 C C . ARG A 1 206 ? 3.661 -8.315 8.847 1.00 91.94 206 ARG A C 1
ATOM 1582 O O . ARG A 1 206 ? 4.575 -7.933 8.119 1.00 91.94 206 ARG A O 1
ATOM 1589 N N . TYR A 1 207 ? 2.558 -8.891 8.377 1.00 92.94 207 TYR A N 1
ATOM 1590 C CA . TYR A 1 207 ? 2.420 -9.295 6.976 1.00 92.94 207 TYR A CA 1
ATOM 1591 C C . TYR A 1 207 ? 1.600 -8.322 6.130 1.00 92.94 207 TYR A C 1
ATOM 1593 O O . TYR A 1 207 ? 1.873 -8.224 4.938 1.00 92.94 207 TYR A O 1
ATOM 1601 N N . ALA A 1 208 ? 0.629 -7.620 6.717 1.00 91.81 208 ALA A N 1
ATOM 1602 C CA . ALA A 1 208 ? -0.164 -6.613 6.015 1.00 91.81 208 ALA A CA 1
ATOM 1603 C C . ALA A 1 208 ? 0.441 -5.213 6.176 1.00 91.81 208 ALA A C 1
ATOM 1605 O O . ALA A 1 208 ? 0.592 -4.497 5.192 1.00 91.81 208 ALA A O 1
ATOM 1606 N N . ASP A 1 209 ? 0.851 -4.857 7.397 1.00 90.38 209 ASP A N 1
ATOM 1607 C CA . ASP A 1 209 ? 1.369 -3.511 7.691 1.00 90.38 209 ASP A CA 1
ATOM 1608 C C . ASP A 1 209 ? 2.902 -3.420 7.601 1.00 90.38 209 ASP A C 1
ATOM 1610 O O . ASP A 1 209 ? 3.481 -2.353 7.802 1.00 90.38 209 ASP A O 1
ATOM 1614 N N . HIS A 1 210 ? 3.575 -4.539 7.305 1.00 91.44 210 HIS A N 1
ATOM 1615 C CA . HIS A 1 210 ? 5.035 -4.646 7.190 1.00 91.44 210 HIS A CA 1
ATOM 1616 C C . HIS A 1 210 ? 5.812 -4.105 8.402 1.00 91.44 210 HIS A C 1
ATOM 1618 O O . HIS A 1 210 ? 6.963 -3.676 8.280 1.00 91.44 210 HIS A O 1
ATOM 1624 N N . LEU A 1 211 ? 5.213 -4.157 9.593 1.00 90.06 211 LEU A N 1
ATOM 1625 C CA . LEU A 1 211 ? 5.863 -3.715 10.817 1.00 90.06 211 LEU A CA 1
ATOM 1626 C C . LEU A 1 211 ? 6.925 -4.740 11.266 1.00 90.06 211 LEU A C 1
ATOM 1628 O O . LEU A 1 211 ? 6.741 -5.962 11.128 1.00 90.06 211 LEU A O 1
ATOM 1632 N N . PRO A 1 212 ? 8.070 -4.274 11.800 1.00 87.56 212 PRO A N 1
ATOM 1633 C CA . PRO A 1 212 ? 9.049 -5.161 12.408 1.00 87.56 212 PRO A CA 1
ATOM 1634 C C . PRO A 1 212 ? 8.426 -5.869 13.616 1.00 87.56 212 PRO A C 1
ATOM 1636 O O . PRO A 1 212 ? 7.591 -5.304 14.322 1.00 87.56 212 PRO A O 1
ATOM 1639 N N . LEU A 1 213 ? 8.834 -7.118 13.850 1.00 78.25 213 LEU A N 1
ATOM 1640 C CA . LEU A 1 213 ? 8.492 -7.796 15.097 1.00 78.25 213 LEU A CA 1
ATOM 1641 C C . LEU A 1 213 ? 9.265 -7.089 16.213 1.00 78.25 213 LEU A C 1
ATOM 1643 O O . LEU A 1 213 ? 10.494 -7.027 16.143 1.00 78.25 213 LEU A O 1
ATOM 1647 N N . LEU A 1 214 ? 8.529 -6.500 17.159 1.00 56.31 214 LEU A N 1
ATOM 1648 C CA . LEU A 1 214 ? 9.084 -5.959 18.401 1.00 56.31 214 LEU A CA 1
ATOM 1649 C C . LEU A 1 214 ? 9.765 -7.061 19.217 1.00 56.31 214 LEU A C 1
ATOM 1651 O O . LEU A 1 214 ? 9.216 -8.188 19.247 1.00 56.31 214 LEU A O 1
#

Radius of gyration: 48.96 Å; Cα contacts (8 Å, |Δi|>4): 58; chains: 1; bounding box: 101×80×121 Å

Secondary structure (DSSP, 8-state):
------------S-HHHHHHHHHHHHHHHHHHHHHHHHHHHHHHHHHHHHHHHHHHHHHHHHHHHS-SS----HHHHHHHHHHHHHHHHHHHHHHHHH-HHHHHHHHHHHHHHSPPPPTTSPP-------S--B-TTT-PBP-------------PPPPP-------PPEE-SSSSS-EE-PPPPP-SSTT-S--HHHHHHHHHHHHTS-PPP-

Sequence (214 aa):
MRESGETTPDLPDDPAVLRAMLLAALAERDSLVAERDSIVAERDALAARNERLRHLLRKLQRMQFGPRSERLPEEQLQFAFEEAEASLASNEAEAEQRSPDRRQKNTARRRAGRGRLPAHLPRVEQVLLPESTACPCCRGAMVEIGADTAERLDVLPAQFRVLVTRRPKLACRACTGTVVQAPAPARLIEGGMPTEATVAQVLVARYADHLPLL

Mean predicted aligned error: 17.53 Å

Organism: NCBI:txid938405

Foldseek 3Di:
DDDPPPPPDPDDPDPVRNVVVVVVVVVVVVVVVVVVVVVVVVVVVVVVVVVVVVVVVVVVCCVPPNDPDPDDDPVVVVVVVVVVVVVVVVVLVVVLVVDVVSVVVVVVVVVVVVDDDDPPDDDDDDDDDPPDQAPPPPRHGHDDPDDDDDDDDDDDDDDDDQDDDDWDWDDDPPPRDDTDTDDDDDAPDVVDRDGPVRVVVQCCCCPVVVHDDD

InterPro domains:
  IPR024463 Transposase TnpC, homeodomain [PF13007] (52-125)
  IPR024474 Transposase IS66, zinc-finger binding domain of [PF13005] (133-175)
  IPR052344 Transposase-related protein [PTHR33678] (19-213)